Protein AF-A0A380K0A7-F1 (afdb_monomer_lite)

Radius of gyration: 19.99 Å; chains: 1; bounding box: 40×65×50 Å

pLDDT: mean 85.34, std 14.43, range [35.44, 98.12]

Organism: N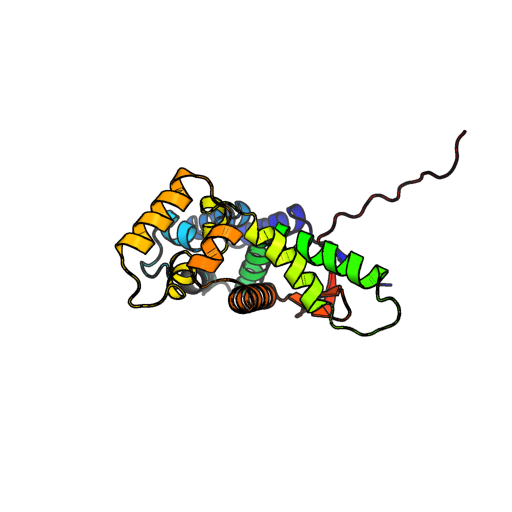CBI:txid1337

Secondary structure (DSSP, 8-state):
---EEE--HHHHHHHHHHHHTT-TT-HHHHHHHHHHHTT--HHHHHHHTT--S-GGGHHHHHHHHHHHHTTT-TTS-TTHHHHHHHHHHHHHTHHHHHHHHHHHHHHHHH-TT----THHHHHHHHHHHHHHSBHHHHHHHS-HHHHHHTS-TTS-HHHHHHHHHHHHHHT-BHHHHTTTTT-STHHHHHHHHHHHHHTTEEEETTEEEETTT--EEE-S------------

Structure (mmCIF, N/CA/C/O backbone):
data_AF-A0A380K0A7-F1
#
_entry.id   AF-A0A380K0A7-F1
#
loop_
_atom_site.group_PDB
_atom_site.id
_atom_site.type_symbol
_atom_site.label_atom_id
_atom_site.label_alt_id
_atom_site.label_comp_id
_atom_site.label_asym_id
_atom_site.label_entity_id
_atom_site.label_seq_id
_atom_site.pdbx_PDB_ins_code
_atom_site.Cartn_x
_atom_site.Cartn_y
_atom_site.Cartn_z
_atom_site.occupancy
_atom_site.B_iso_or_equiv
_atom_site.auth_seq_id
_atom_site.auth_comp_id
_atom_site.auth_asym_id
_atom_site.auth_atom_id
_atom_site.pdbx_PDB_model_num
ATOM 1 N N . MET A 1 1 ? 2.157 -29.308 7.005 1.00 42.16 1 MET A N 1
ATOM 2 C CA . MET A 1 1 ? 1.065 -28.406 6.592 1.00 42.16 1 MET A CA 1
ATOM 3 C C . MET A 1 1 ? 1.696 -27.062 6.297 1.00 42.16 1 MET A C 1
ATOM 5 O O . MET A 1 1 ? 2.338 -26.509 7.182 1.00 42.16 1 MET A O 1
ATOM 9 N N . ASP A 1 2 ? 1.653 -26.620 5.044 1.00 59.56 2 ASP A N 1
ATOM 10 C CA . ASP A 1 2 ? 2.210 -25.327 4.643 1.00 59.56 2 ASP A CA 1
ATOM 11 C C . ASP A 1 2 ? 1.216 -24.254 5.103 1.00 59.56 2 ASP A C 1
ATOM 13 O O . ASP A 1 2 ? 0.149 -24.114 4.514 1.00 59.56 2 ASP A O 1
ATOM 17 N N . ASN A 1 3 ? 1.497 -23.602 6.234 1.00 77.12 3 ASN A N 1
ATOM 18 C CA . ASN A 1 3 ? 0.583 -22.647 6.861 1.00 77.12 3 ASN A CA 1
ATOM 19 C C . ASN A 1 3 ? 0.573 -21.346 6.038 1.00 77.12 3 ASN A C 1
ATOM 21 O O . ASN A 1 3 ? 1.359 -20.427 6.297 1.00 77.12 3 ASN A O 1
ATOM 25 N N . THR A 1 4 ? -0.235 -21.344 4.976 1.00 88.62 4 THR A N 1
ATOM 26 C CA . THR A 1 4 ? -0.395 -20.235 4.033 1.00 88.62 4 THR A CA 1
ATOM 27 C C . THR A 1 4 ? -1.765 -19.614 4.229 1.00 88.62 4 THR A C 1
ATOM 29 O O . THR A 1 4 ? -2.780 -20.288 4.093 1.00 88.62 4 THR A O 1
ATOM 32 N N . THR A 1 5 ? -1.775 -18.325 4.534 1.00 92.56 5 THR A N 1
ATOM 33 C CA . THR A 1 5 ? -2.975 -17.514 4.683 1.00 92.56 5 THR A CA 1
ATOM 34 C C . THR A 1 5 ? -3.333 -16.917 3.332 1.00 92.56 5 THR A C 1
ATOM 36 O O . THR A 1 5 ? -2.529 -16.205 2.721 1.00 92.56 5 THR A O 1
ATOM 39 N N . HIS A 1 6 ? -4.541 -17.221 2.871 1.00 93.56 6 HIS A N 1
ATOM 40 C CA . HIS A 1 6 ? -5.112 -16.630 1.670 1.00 93.56 6 HIS A CA 1
ATOM 41 C C . HIS A 1 6 ? -5.710 -15.266 2.005 1.00 93.56 6 HIS A C 1
ATOM 43 O O . HIS A 1 6 ? -6.523 -15.155 2.921 1.00 93.56 6 HIS A O 1
ATOM 49 N N . VAL A 1 7 ? -5.270 -14.230 1.298 1.00 95.81 7 VAL A N 1
ATOM 50 C CA . VAL A 1 7 ? -5.736 -12.858 1.480 1.00 95.81 7 VAL A CA 1
ATOM 51 C C . VAL A 1 7 ? -6.477 -12.435 0.221 1.00 95.81 7 VAL A C 1
ATOM 53 O O . VAL A 1 7 ? -5.899 -12.340 -0.860 1.00 95.81 7 VAL A O 1
ATOM 56 N N . THR A 1 8 ? -7.764 -12.145 0.371 1.00 96.19 8 THR A N 1
ATOM 57 C CA . THR A 1 8 ? -8.629 -11.614 -0.688 1.00 96.19 8 THR A CA 1
ATOM 58 C C . THR A 1 8 ? -9.010 -10.167 -0.398 1.00 96.19 8 THR A C 1
ATOM 60 O O . THR A 1 8 ? -8.927 -9.705 0.742 1.00 96.19 8 THR A O 1
ATOM 63 N N . VAL A 1 9 ? -9.490 -9.458 -1.422 1.00 95.88 9 VAL A N 1
ATOM 64 C CA . VAL A 1 9 ? -10.126 -8.144 -1.240 1.00 95.88 9 VAL A CA 1
ATOM 65 C C . VAL A 1 9 ? -11.263 -8.247 -0.222 1.00 95.88 9 VAL A C 1
ATOM 67 O O . VAL A 1 9 ? -11.276 -7.488 0.740 1.00 95.88 9 VAL A O 1
ATOM 70 N N . ASN A 1 10 ? -12.149 -9.238 -0.371 1.00 95.94 10 ASN A N 1
ATOM 71 C CA . ASN A 1 10 ? -13.287 -9.429 0.530 1.00 95.94 10 ASN A CA 1
ATOM 72 C C . ASN A 1 10 ? -12.841 -9.652 1.977 1.00 95.94 10 ASN A C 1
ATOM 74 O O . ASN A 1 10 ? -13.348 -8.979 2.858 1.00 95.94 10 ASN A O 1
ATOM 78 N N . SER A 1 11 ? -11.829 -10.492 2.229 1.00 96.31 11 SER A N 1
ATOM 79 C CA . SER A 1 11 ? -11.344 -10.710 3.600 1.00 96.31 11 SER A CA 1
ATOM 80 C C . SER A 1 11 ? -10.772 -9.444 4.247 1.00 96.31 11 SER A C 1
ATOM 82 O O . SER A 1 11 ? -10.909 -9.267 5.451 1.00 96.31 11 SER A O 1
ATOM 84 N N . LEU A 1 12 ? -10.143 -8.557 3.466 1.00 97.25 12 LEU A N 1
ATOM 85 C CA . LEU A 1 12 ? -9.628 -7.281 3.978 1.00 97.25 12 LEU A CA 1
ATOM 86 C C . LEU A 1 12 ? -10.764 -6.276 4.226 1.00 97.25 12 LEU A C 1
ATOM 88 O O . LEU A 1 12 ? -10.728 -5.536 5.206 1.00 97.25 12 LEU A O 1
ATOM 92 N N . VAL A 1 13 ? -11.779 -6.260 3.356 1.00 97.44 13 VAL A N 1
ATOM 93 C CA . VAL A 1 13 ? -12.990 -5.441 3.523 1.00 97.44 13 VAL A CA 1
ATOM 94 C C . VAL A 1 13 ? -13.802 -5.901 4.732 1.00 97.44 13 VAL A C 1
ATOM 96 O O . VAL A 1 13 ? -14.266 -5.060 5.499 1.00 97.44 13 VAL A O 1
ATOM 99 N N . ASP A 1 14 ? -13.941 -7.210 4.936 1.00 96.81 14 ASP A N 1
ATOM 100 C CA . ASP A 1 14 ? -14.619 -7.793 6.093 1.00 96.81 14 ASP A CA 1
ATOM 101 C C . ASP A 1 14 ? -13.887 -7.414 7.389 1.00 96.81 14 ASP A C 1
ATOM 103 O O . ASP A 1 14 ? -14.517 -6.930 8.327 1.00 96.81 14 ASP A O 1
ATOM 107 N N . GLU A 1 15 ? -12.552 -7.514 7.415 1.00 96.19 15 GLU A N 1
ATOM 108 C CA . GLU A 1 15 ? -11.742 -7.109 8.572 1.00 96.19 15 GLU A CA 1
ATOM 109 C C . GLU A 1 15 ? -11.880 -5.602 8.878 1.00 96.19 15 GLU A C 1
ATOM 111 O O . GLU A 1 15 ? -12.079 -5.216 10.031 1.00 96.19 15 GLU A O 1
ATOM 116 N N . LEU A 1 16 ? -11.858 -4.732 7.859 1.00 96.44 16 LEU A N 1
ATOM 117 C CA . LEU A 1 16 ? -12.137 -3.299 8.038 1.00 96.44 16 LEU A CA 1
ATOM 118 C C . LEU A 1 16 ? -13.575 -3.040 8.508 1.00 96.44 16 LEU A C 1
ATOM 120 O O . LEU A 1 16 ? -13.801 -2.168 9.345 1.00 96.44 16 LEU A O 1
ATOM 124 N N . SER A 1 17 ? -14.545 -3.804 8.012 1.00 94.50 17 SER A N 1
ATOM 125 C CA . SER A 1 17 ? -15.953 -3.683 8.403 1.00 94.50 17 SER A CA 1
ATOM 126 C C . SER A 1 17 ? -16.179 -4.100 9.856 1.00 94.50 17 SER A C 1
ATOM 128 O O . SER A 1 17 ? -16.964 -3.470 10.566 1.00 94.50 17 SER A O 1
ATOM 130 N N . ASP A 1 18 ? -15.462 -5.116 10.331 1.00 92.88 18 ASP A N 1
ATOM 131 C CA . ASP A 1 18 ? -15.455 -5.492 11.743 1.00 92.88 18 ASP A CA 1
ATOM 132 C C . ASP A 1 18 ? -14.842 -4.384 12.604 1.00 92.88 18 ASP A C 1
ATOM 134 O O . ASP A 1 18 ? -15.388 -4.056 13.661 1.00 92.88 18 ASP A O 1
ATOM 138 N N . TYR A 1 19 ? -13.787 -3.717 12.122 1.00 92.00 19 TYR A N 1
ATOM 139 C CA . TYR A 1 19 ? -13.271 -2.523 12.786 1.00 92.00 19 TYR A CA 1
ATOM 140 C C . TYR A 1 19 ? -14.287 -1.379 12.813 1.00 92.00 19 TYR A C 1
ATOM 142 O O . TYR A 1 19 ? -14.410 -0.736 13.856 1.00 92.00 19 TYR A O 1
ATOM 150 N N . ALA A 1 20 ? -15.056 -1.137 11.747 1.00 87.50 20 ALA A N 1
ATOM 151 C CA . ALA A 1 20 ? -16.089 -0.092 11.727 1.00 87.50 20 ALA A CA 1
ATOM 152 C C . ALA A 1 20 ? -17.109 -0.247 12.873 1.00 87.50 20 ALA A C 1
ATOM 154 O O . ALA A 1 20 ? -17.600 0.741 13.412 1.00 87.50 20 ALA A O 1
ATOM 155 N N . ARG A 1 21 ? -17.378 -1.488 13.303 1.00 86.75 21 ARG A N 1
ATOM 156 C CA . ARG A 1 21 ? -18.315 -1.804 14.395 1.00 86.75 21 ARG A CA 1
ATOM 157 C C . ARG A 1 21 ? -17.758 -1.544 15.797 1.00 86.75 21 ARG A C 1
ATOM 159 O O . ARG A 1 21 ? -18.526 -1.595 16.754 1.00 86.75 21 ARG A O 1
ATOM 166 N N . LEU A 1 22 ? -16.456 -1.277 15.943 1.00 84.62 22 LEU A N 1
ATOM 167 C CA . LEU A 1 22 ? -15.837 -1.016 17.250 1.00 84.62 22 LEU A CA 1
ATOM 168 C C . LEU A 1 22 ? -16.275 0.311 17.875 1.00 84.62 22 LEU A C 1
ATOM 170 O O . LEU A 1 22 ? -16.245 0.443 19.097 1.00 84.62 22 LEU A O 1
ATOM 174 N N . ASP A 1 23 ? -16.664 1.285 17.055 1.00 76.31 23 ASP A N 1
ATOM 175 C CA . ASP A 1 23 ? -17.217 2.549 17.529 1.00 76.31 23 ASP A CA 1
ATOM 176 C C . ASP A 1 23 ? -18.235 3.108 16.532 1.00 76.31 23 ASP A C 1
ATOM 178 O O . ASP A 1 23 ? -17.928 3.935 15.676 1.00 76.31 23 ASP A O 1
ATOM 182 N N . THR A 1 24 ? -19.486 2.690 16.691 1.00 72.00 24 THR A N 1
ATOM 183 C CA . THR A 1 24 ? -20.608 3.180 15.878 1.00 72.00 24 THR A CA 1
ATOM 184 C C . THR A 1 24 ? -21.147 4.537 16.345 1.00 72.00 24 THR A C 1
ATOM 186 O O . THR A 1 24 ? -22.182 5.002 15.873 1.00 72.00 24 THR A O 1
ATOM 189 N N . SER A 1 25 ? -20.531 5.164 17.356 1.00 79.69 25 SER A N 1
ATOM 190 C CA . SER A 1 25 ? -20.975 6.466 17.872 1.00 79.69 25 SER A CA 1
ATOM 191 C C . SER A 1 25 ? -20.295 7.636 17.154 1.00 79.69 25 SER A C 1
ATOM 193 O O . SER A 1 25 ? -20.841 8.743 17.087 1.00 79.69 25 SER A O 1
ATOM 195 N N . SER A 1 26 ? -19.122 7.390 16.566 1.00 86.81 26 SER A N 1
ATOM 196 C CA . SER A 1 26 ? -18.320 8.385 15.864 1.00 86.81 26 SER A CA 1
ATOM 197 C C . SER A 1 26 ? -18.549 8.327 14.352 1.00 86.81 26 SER A C 1
ATOM 199 O O . SER A 1 26 ? -17.926 7.546 13.637 1.00 86.81 26 SER A O 1
ATOM 201 N N . LYS A 1 27 ? -19.366 9.251 13.825 1.00 89.62 27 LYS A N 1
ATOM 202 C CA . LYS A 1 27 ? -19.562 9.414 12.366 1.00 89.62 27 LYS A CA 1
ATOM 203 C C . LYS A 1 27 ? -18.255 9.631 11.599 1.00 89.62 27 LYS A C 1
ATOM 205 O O . LYS A 1 27 ? -18.137 9.244 10.443 1.00 89.62 27 LYS A O 1
ATOM 210 N N . LEU A 1 28 ? -17.280 10.280 12.237 1.00 90.88 28 LEU A N 1
ATOM 211 C CA . LEU A 1 28 ? -15.957 10.491 11.655 1.00 90.88 28 LEU A CA 1
ATOM 212 C C . LEU A 1 28 ? -15.185 9.173 11.537 1.00 90.88 28 LEU A C 1
ATOM 214 O O . LEU A 1 28 ? -14.524 8.948 10.530 1.00 90.88 28 LEU A O 1
ATOM 218 N N . TYR A 1 29 ? -15.258 8.314 12.556 1.00 92.06 29 TYR A N 1
ATOM 219 C CA . TYR A 1 29 ? -14.624 7.001 12.517 1.00 92.06 29 TYR A CA 1
ATOM 220 C C . TYR A 1 29 ? -15.223 6.138 11.408 1.00 92.06 29 TYR A C 1
ATOM 222 O O . TYR A 1 29 ? -14.488 5.659 10.548 1.00 92.06 29 TYR A O 1
ATOM 230 N N . GLU A 1 30 ? -16.552 6.024 11.380 1.00 92.31 30 GLU A N 1
ATOM 231 C CA . GLU A 1 30 ? -17.274 5.295 10.334 1.00 92.31 30 GLU A CA 1
ATOM 232 C C . GLU A 1 30 ? -16.914 5.818 8.938 1.00 92.31 30 GLU A C 1
ATOM 234 O O . GLU A 1 30 ? -16.625 5.031 8.040 1.00 92.31 30 GLU A O 1
ATOM 239 N N . GLY A 1 31 ? -16.846 7.143 8.769 1.00 94.12 31 GLY A N 1
ATOM 240 C CA . GLY A 1 31 ? -16.444 7.773 7.513 1.00 94.12 31 GLY A CA 1
ATOM 241 C C . GLY A 1 31 ? -15.014 7.432 7.082 1.00 94.12 31 GLY A C 1
ATOM 242 O O . GLY A 1 31 ? -14.794 7.108 5.918 1.00 94.12 31 GLY A O 1
ATOM 243 N N . ILE A 1 32 ? -14.046 7.453 8.006 1.00 95.50 32 ILE A N 1
ATOM 244 C CA . ILE A 1 32 ? -12.651 7.080 7.712 1.00 95.50 32 ILE A CA 1
ATOM 245 C C . ILE A 1 32 ? -12.555 5.603 7.312 1.00 95.50 32 ILE A C 1
ATOM 247 O O . ILE A 1 32 ? -11.868 5.280 6.346 1.00 95.50 32 ILE A O 1
ATOM 251 N N . ILE A 1 33 ? -13.230 4.703 8.034 1.00 96.44 33 ILE A N 1
ATOM 252 C CA . ILE A 1 33 ? -13.199 3.270 7.713 1.00 96.44 33 ILE A CA 1
ATOM 253 C C . ILE A 1 33 ? -13.916 2.984 6.386 1.00 96.44 33 ILE A C 1
ATOM 255 O O . ILE A 1 33 ? -13.428 2.172 5.602 1.00 96.44 33 ILE A O 1
ATOM 259 N N . SER A 1 34 ? -15.014 3.685 6.088 1.00 96.19 34 SER A N 1
ATOM 260 C CA . SER A 1 34 ? -15.678 3.603 4.781 1.00 96.19 34 SER A CA 1
ATOM 261 C C . SER A 1 34 ? -14.734 4.012 3.651 1.00 96.19 34 SER A C 1
ATOM 263 O O . SER A 1 34 ? -14.590 3.277 2.681 1.00 96.19 34 SER A O 1
ATOM 265 N N . ASP A 1 35 ? -14.023 5.132 3.799 1.00 96.31 35 ASP A N 1
ATOM 266 C CA . ASP A 1 35 ? -13.040 5.560 2.801 1.00 96.31 35 ASP A CA 1
ATOM 267 C C . ASP A 1 35 ? -11.869 4.564 2.663 1.00 96.31 35 ASP A C 1
ATOM 269 O O . ASP A 1 35 ? -11.328 4.388 1.569 1.00 96.31 35 ASP A O 1
ATOM 273 N N . PHE A 1 36 ? -11.470 3.890 3.750 1.00 96.69 36 PHE A N 1
ATOM 274 C CA . PHE A 1 36 ? -10.486 2.805 3.686 1.00 96.69 36 PHE A CA 1
ATOM 275 C C . PHE A 1 36 ? -10.988 1.624 2.855 1.00 96.69 36 PHE A C 1
ATOM 277 O O . PHE A 1 36 ? -10.228 1.112 2.033 1.00 96.69 36 PHE A O 1
ATOM 284 N N . ILE A 1 37 ? -12.244 1.214 3.047 1.00 96.62 37 ILE A N 1
ATOM 285 C CA . ILE A 1 37 ? -12.891 0.138 2.280 1.00 96.62 37 ILE A CA 1
ATOM 286 C C . ILE A 1 37 ? -12.990 0.512 0.797 1.00 96.62 37 ILE A C 1
ATOM 288 O O . ILE A 1 37 ? -12.694 -0.315 -0.065 1.00 96.62 37 ILE A O 1
ATOM 292 N N . ASP A 1 38 ? -13.314 1.770 0.502 1.00 94.19 38 ASP A N 1
ATOM 293 C CA . ASP A 1 38 ? -13.396 2.297 -0.864 1.00 94.19 38 ASP A CA 1
ATOM 294 C C . ASP A 1 38 ? -12.016 2.475 -1.533 1.00 94.19 38 ASP A C 1
ATOM 296 O O . ASP A 1 38 ? -11.930 2.848 -2.705 1.00 94.19 38 ASP A O 1
ATOM 300 N N . GLY A 1 39 ? -10.918 2.209 -0.813 1.00 90.56 39 GLY A N 1
ATOM 301 C CA . GLY A 1 39 ? -9.555 2.303 -1.338 1.00 90.56 39 GLY A CA 1
ATOM 302 C C . GLY A 1 39 ? -9.098 3.740 -1.596 1.00 90.56 39 GLY A C 1
ATOM 303 O O . GLY A 1 39 ? -8.251 3.982 -2.457 1.00 90.56 39 GLY A O 1
ATOM 304 N N . VAL A 1 40 ? -9.655 4.708 -0.869 1.00 91.38 40 VAL A N 1
ATOM 305 C CA . VAL A 1 40 ? -9.319 6.127 -1.011 1.00 91.38 40 VAL A CA 1
ATOM 306 C C . VAL A 1 40 ? -7.926 6.381 -0.436 1.00 91.38 40 VAL A C 1
ATOM 308 O O . VAL A 1 40 ? -7.577 5.880 0.634 1.00 91.38 40 VAL A O 1
ATOM 311 N N . GLY A 1 41 ? -7.107 7.170 -1.132 1.00 89.50 41 GLY A N 1
ATOM 312 C CA . GLY A 1 41 ? -5.776 7.545 -0.652 1.00 89.50 41 GLY A CA 1
ATOM 313 C C . GLY A 1 41 ? -5.840 8.439 0.589 1.00 89.50 41 GLY A C 1
ATOM 314 O O . GLY A 1 41 ? -6.670 9.341 0.671 1.00 89.50 41 GLY A O 1
ATOM 315 N N . LEU A 1 42 ? -4.925 8.242 1.546 1.00 91.19 42 LEU A N 1
ATOM 316 C CA . LEU A 1 42 ? -4.891 9.008 2.805 1.00 91.19 42 LEU A CA 1
ATOM 317 C C . LEU A 1 42 ? -4.993 10.543 2.639 1.00 91.19 42 LEU A C 1
ATOM 319 O O . LEU A 1 42 ? -5.683 11.157 3.455 1.00 91.19 42 LEU A O 1
ATOM 323 N N . PRO A 1 43 ? -4.344 11.188 1.641 1.00 86.94 43 PRO A N 1
ATOM 324 C CA . PRO A 1 43 ? -4.514 12.622 1.396 1.00 86.94 43 PRO A CA 1
ATOM 325 C C . PRO A 1 43 ? -5.973 13.043 1.190 1.00 86.94 43 PRO A C 1
ATOM 327 O O . PRO A 1 43 ? -6.432 13.984 1.837 1.00 86.94 43 PRO A O 1
ATOM 330 N N . ASP A 1 44 ? -6.707 12.301 0.362 1.00 88.06 44 ASP A N 1
ATOM 331 C CA . ASP A 1 44 ? -8.095 12.606 0.014 1.00 88.06 44 ASP A CA 1
ATOM 332 C C . ASP A 1 44 ? -9.029 12.332 1.196 1.00 88.06 44 ASP A C 1
ATOM 334 O O . ASP A 1 44 ? -9.989 13.064 1.410 1.00 88.06 44 ASP A O 1
ATOM 338 N N . ILE A 1 45 ? -8.723 11.322 2.018 1.00 91.94 45 ILE A N 1
ATOM 339 C CA . ILE A 1 45 ? -9.445 11.061 3.275 1.00 91.94 45 ILE A CA 1
ATOM 340 C C . ILE A 1 45 ? -9.299 12.252 4.223 1.00 91.94 45 ILE A C 1
ATOM 342 O O . ILE A 1 45 ? -10.278 12.713 4.813 1.00 91.94 45 ILE A O 1
ATOM 346 N N . CYS A 1 46 ? -8.082 12.787 4.369 1.00 90.38 46 CYS A N 1
ATOM 347 C CA . CYS A 1 46 ? -7.877 13.985 5.176 1.00 90.38 46 CYS A CA 1
ATOM 348 C C . CYS A 1 46 ? -8.685 15.176 4.648 1.00 90.38 46 CYS A C 1
ATOM 350 O O . CYS A 1 46 ? -9.248 15.913 5.456 1.00 90.38 46 CYS A O 1
ATOM 352 N N . GLU A 1 47 ? -8.773 15.348 3.330 1.00 88.31 47 GLU A N 1
ATOM 353 C CA . GLU A 1 47 ? -9.572 16.408 2.714 1.00 88.31 47 GLU A CA 1
ATOM 354 C C . GLU A 1 47 ? -11.080 16.213 2.945 1.00 88.31 47 GLU A C 1
ATOM 356 O O . GLU A 1 47 ? -11.730 17.110 3.488 1.00 88.31 47 GLU A O 1
ATOM 361 N N . ARG A 1 48 ? -11.626 15.029 2.632 1.00 91.44 48 ARG A N 1
ATOM 362 C CA . ARG A 1 48 ? -13.055 14.684 2.790 1.00 91.44 48 ARG A CA 1
ATOM 363 C C . ARG A 1 48 ? -13.560 14.906 4.212 1.00 91.44 48 ARG A C 1
ATOM 365 O O . ARG A 1 48 ? -14.650 15.438 4.408 1.00 91.44 48 ARG A O 1
ATOM 372 N N . HIS A 1 49 ? -12.748 14.544 5.203 1.00 91.25 49 HIS A N 1
ATOM 373 C CA . HIS A 1 49 ? -13.106 14.652 6.620 1.00 91.25 49 HIS A CA 1
ATOM 374 C C . HIS A 1 49 ? -12.629 15.945 7.282 1.00 91.25 49 HIS A C 1
ATOM 376 O O . HIS A 1 49 ? -12.700 16.075 8.505 1.00 91.25 49 HIS A O 1
ATOM 382 N N . THR A 1 50 ? -12.141 16.916 6.499 1.00 88.94 50 THR A N 1
ATOM 383 C CA . THR A 1 50 ? -11.643 18.209 7.004 1.00 88.94 50 THR A CA 1
ATOM 384 C C . THR A 1 50 ? -10.604 18.035 8.130 1.00 88.94 50 THR A C 1
ATOM 386 O O . THR A 1 50 ? -10.565 18.783 9.111 1.00 88.94 50 THR A O 1
ATOM 389 N N . LEU A 1 51 ? -9.761 17.004 8.017 1.00 85.94 51 LEU A N 1
ATOM 390 C CA . LEU A 1 51 ? -8.671 16.734 8.952 1.00 85.94 51 LEU A CA 1
ATOM 391 C C . LEU A 1 51 ? -7.495 17.689 8.680 1.00 85.94 51 LEU A C 1
ATOM 393 O O . LEU A 1 51 ? -7.417 18.334 7.638 1.00 85.94 51 LEU A O 1
ATOM 397 N N . ASN A 1 52 ? -6.596 17.829 9.661 1.00 72.81 52 ASN A N 1
ATOM 398 C CA . ASN A 1 52 ? -5.553 18.863 9.695 1.00 72.81 52 ASN A CA 1
ATOM 399 C C . ASN A 1 52 ? -4.810 19.069 8.351 1.00 72.81 52 ASN A C 1
ATOM 401 O O . ASN A 1 52 ? -4.429 18.120 7.672 1.00 72.81 52 ASN A O 1
ATOM 405 N N . LYS A 1 53 ? -4.511 20.343 8.056 1.00 53.72 53 LYS A N 1
ATOM 406 C CA . LYS A 1 53 ? -3.922 20.919 6.834 1.00 53.72 53 LYS A CA 1
ATOM 407 C C . LYS A 1 53 ? -2.585 20.327 6.390 1.00 53.72 53 LYS A C 1
ATOM 409 O O . LYS A 1 53 ? -2.166 20.571 5.260 1.00 53.72 53 LYS A O 1
ATOM 414 N N . ASN A 1 54 ? -1.878 19.592 7.249 1.00 66.62 54 ASN A N 1
ATOM 415 C CA . ASN A 1 54 ? -0.643 18.933 6.842 1.00 66.62 54 ASN A CA 1
ATOM 416 C C . ASN A 1 54 ? -0.947 17.583 6.174 1.00 66.62 54 ASN A C 1
ATOM 418 O O . ASN A 1 54 ? -0.653 16.519 6.718 1.00 66.62 54 ASN A O 1
ATOM 422 N N . ILE A 1 55 ? -1.527 17.657 4.972 1.00 63.94 55 ILE A N 1
ATOM 423 C CA . ILE A 1 55 ? -1.812 16.518 4.083 1.00 63.94 55 ILE A CA 1
ATOM 424 C C . ILE A 1 55 ? -0.537 15.698 3.814 1.00 63.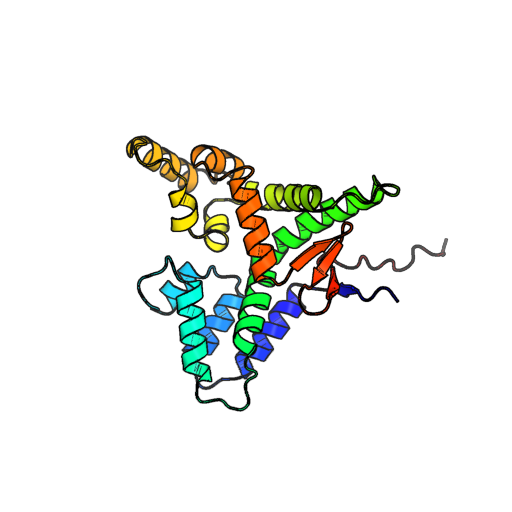94 55 ILE A C 1
ATOM 426 O O . ILE A 1 55 ? -0.585 14.481 3.658 1.00 63.94 55 ILE A O 1
ATOM 430 N N . GLN A 1 56 ? 0.636 16.339 3.867 1.00 67.25 56 GLN A N 1
ATOM 431 C CA . GLN A 1 56 ? 1.938 15.682 3.706 1.00 67.25 56 GLN A CA 1
ATOM 432 C C . GLN A 1 56 ? 2.237 14.671 4.829 1.00 67.25 56 GLN A C 1
ATOM 434 O O . GLN A 1 56 ? 3.125 13.834 4.682 1.00 67.25 56 GLN A O 1
ATOM 439 N N . LEU A 1 57 ? 1.483 14.723 5.932 1.00 81.44 57 LEU A N 1
ATOM 440 C CA . LEU A 1 57 ? 1.528 13.801 7.063 1.00 81.44 57 LEU A CA 1
ATOM 441 C C . LEU A 1 57 ? 0.196 13.049 7.254 1.00 81.44 57 LEU A C 1
ATOM 443 O O . LEU A 1 57 ? -0.108 12.649 8.378 1.00 81.44 57 LEU A O 1
ATOM 447 N N . ALA A 1 58 ? -0.594 12.843 6.191 1.00 88.00 58 ALA A N 1
ATOM 448 C CA . ALA A 1 58 ? -1.940 12.258 6.254 1.00 88.00 58 ALA A CA 1
ATOM 449 C C . ALA A 1 58 ? -2.029 10.980 7.109 1.00 88.00 58 ALA A C 1
ATOM 451 O O . ALA A 1 58 ? -2.894 10.877 7.977 1.00 88.00 58 ALA A O 1
ATOM 452 N N . GLU A 1 59 ? -1.076 10.049 6.963 1.00 91.19 59 GLU A N 1
ATOM 453 C CA . GLU A 1 59 ? -1.024 8.836 7.794 1.00 91.19 59 GLU A CA 1
ATOM 454 C C . GLU A 1 59 ? -0.944 9.156 9.293 1.00 91.19 59 GLU A C 1
ATOM 456 O O . GLU A 1 59 ? -1.666 8.579 10.105 1.00 91.19 59 GLU A O 1
ATOM 461 N N . ARG A 1 60 ? -0.083 10.104 9.680 1.00 89.81 60 ARG A N 1
ATOM 462 C CA . ARG A 1 60 ? 0.067 10.529 11.076 1.00 89.81 60 ARG A CA 1
ATOM 463 C C . ARG A 1 60 ? -1.195 11.224 11.574 1.00 89.81 60 ARG A C 1
ATOM 465 O O . ARG A 1 60 ? -1.578 10.998 12.720 1.00 89.81 60 ARG A O 1
ATOM 472 N N . THR A 1 61 ? -1.819 12.051 10.739 1.00 91.19 61 THR A N 1
ATOM 473 C CA . THR A 1 61 ? -3.074 12.741 11.060 1.00 91.19 61 THR A CA 1
ATOM 474 C C . THR A 1 61 ? -4.188 11.736 11.334 1.00 91.19 61 THR A C 1
ATOM 476 O O . THR A 1 61 ? -4.812 11.802 12.392 1.00 91.19 61 THR A O 1
ATOM 479 N N . ILE A 1 62 ? -4.385 10.761 10.443 1.00 92.50 62 ILE A N 1
ATOM 480 C CA . ILE A 1 62 ? -5.419 9.732 10.597 1.00 92.50 62 ILE A CA 1
ATOM 481 C C . ILE A 1 62 ? -5.125 8.847 11.811 1.00 92.50 62 ILE A C 1
ATOM 483 O O . ILE A 1 62 ? -5.989 8.696 12.670 1.00 92.50 62 ILE A O 1
ATOM 487 N N . ARG A 1 63 ? -3.887 8.361 11.984 1.00 92.94 63 ARG A N 1
ATOM 488 C CA . ARG A 1 63 ? -3.493 7.607 13.190 1.00 92.94 63 ARG A CA 1
ATOM 489 C C . ARG A 1 63 ? -3.728 8.398 14.474 1.00 92.94 63 ARG A C 1
ATOM 491 O O . ARG A 1 63 ? -4.185 7.830 15.459 1.00 92.94 63 ARG A O 1
ATOM 498 N N . GLY A 1 64 ? -3.395 9.688 14.486 1.00 90.19 64 GLY A N 1
ATOM 499 C CA . GLY A 1 64 ? -3.650 10.574 15.620 1.00 90.19 64 GLY A CA 1
ATOM 500 C C . GLY A 1 64 ? -5.139 10.665 15.930 1.00 90.19 64 GLY A C 1
ATOM 501 O O . GLY A 1 64 ? -5.527 10.535 17.088 1.00 90.19 64 GLY A O 1
ATOM 502 N N . LYS A 1 65 ? -5.976 10.782 14.894 1.00 90.06 65 LYS A N 1
ATOM 503 C CA . LYS A 1 65 ? -7.421 10.867 15.076 1.00 90.06 65 LYS A CA 1
ATOM 504 C C . LYS A 1 65 ? -8.034 9.568 15.588 1.00 90.06 65 LYS A C 1
ATOM 506 O O . LYS A 1 65 ? -8.831 9.607 16.519 1.00 90.06 65 LYS A O 1
ATOM 511 N N . LEU A 1 66 ? -7.601 8.426 15.056 1.00 90.94 66 LEU A N 1
ATOM 512 C CA . LEU A 1 66 ? -7.993 7.108 15.562 1.00 90.94 66 LEU A CA 1
ATOM 513 C C . LEU A 1 66 ? -7.573 6.922 17.031 1.00 90.94 66 LEU A C 1
ATOM 515 O O . LEU A 1 66 ? -8.346 6.404 17.830 1.00 90.94 66 LEU A O 1
ATOM 519 N N . LYS A 1 67 ? -6.385 7.406 17.424 1.00 90.12 67 LYS A N 1
ATOM 520 C CA . LYS A 1 67 ? -5.935 7.379 18.829 1.00 90.12 67 LYS A CA 1
ATOM 521 C C . LYS A 1 67 ? -6.812 8.223 19.744 1.00 90.12 67 LYS A C 1
ATOM 523 O O . LYS A 1 67 ? -7.046 7.817 20.873 1.00 90.12 67 LYS A O 1
ATOM 528 N N . GLU A 1 68 ? -7.261 9.390 19.287 1.00 88.44 68 GLU A N 1
ATOM 529 C CA . GLU A 1 68 ? -8.189 10.229 20.054 1.00 88.44 68 GLU A CA 1
ATOM 530 C C . GLU A 1 68 ? -9.536 9.533 20.259 1.00 88.44 68 GLU A C 1
ATOM 532 O O . GLU A 1 68 ? -10.059 9.565 21.367 1.00 88.44 68 GLU A O 1
ATOM 537 N N . ILE A 1 69 ? -10.062 8.884 19.215 1.00 87.81 69 ILE A N 1
ATOM 538 C CA . ILE A 1 69 ? -11.334 8.149 19.256 1.00 87.81 69 ILE A CA 1
ATOM 539 C C . ILE A 1 69 ? -11.265 6.997 20.268 1.00 87.81 69 ILE A C 1
ATOM 541 O O . ILE A 1 69 ? -12.134 6.866 21.123 1.00 87.81 69 ILE A O 1
ATOM 545 N N . PHE A 1 70 ? -10.192 6.204 20.233 1.00 87.00 70 PHE A N 1
ATOM 546 C CA . PHE A 1 70 ? -10.032 5.052 21.125 1.00 87.00 70 PHE A CA 1
ATOM 547 C C . PHE A 1 70 ? -9.398 5.375 22.483 1.00 87.00 70 PHE A C 1
ATOM 549 O O . PHE A 1 70 ? -9.169 4.460 23.269 1.00 87.00 70 PHE A O 1
ATOM 556 N N . LYS A 1 71 ? -9.109 6.648 22.783 1.00 83.00 71 LYS A N 1
ATOM 557 C CA . LYS A 1 71 ? -8.309 7.049 23.952 1.00 83.00 71 LYS A CA 1
ATOM 558 C C . LYS A 1 71 ? -8.839 6.489 25.275 1.00 83.00 71 LYS A C 1
ATOM 560 O O . LYS A 1 71 ? -8.045 6.067 26.111 1.00 83.00 71 LYS A O 1
ATOM 565 N N . ASP A 1 72 ? -10.159 6.481 25.434 1.00 79.56 72 ASP A N 1
ATOM 566 C CA . ASP A 1 72 ? -10.835 6.060 26.664 1.00 79.56 72 ASP A CA 1
ATOM 567 C C . ASP A 1 72 ? -11.494 4.672 26.525 1.00 79.56 72 ASP A C 1
ATOM 569 O O . ASP A 1 72 ? -12.190 4.212 27.431 1.00 79.56 72 ASP A O 1
ATOM 573 N N . ASN A 1 73 ? -11.272 3.979 25.400 1.00 78.56 73 ASN A N 1
ATOM 574 C CA . ASN A 1 73 ? -11.858 2.669 25.141 1.00 78.56 73 ASN A CA 1
ATOM 575 C C . ASN A 1 73 ? -10.921 1.547 25.616 1.00 78.56 73 ASN A C 1
ATOM 577 O O . ASN A 1 73 ? -10.049 1.079 24.890 1.00 78.56 73 ASN A O 1
ATOM 581 N N . THR A 1 74 ? -11.121 1.095 26.853 1.00 71.00 74 THR A N 1
ATOM 582 C CA . THR A 1 74 ? -10.308 0.043 27.491 1.00 71.00 74 THR A CA 1
ATOM 583 C C . THR A 1 74 ? -10.527 -1.359 26.919 1.00 71.00 74 THR A C 1
ATOM 585 O O . THR A 1 74 ? -9.770 -2.270 27.249 1.00 71.00 74 THR A O 1
ATOM 588 N N . LEU A 1 75 ? -11.547 -1.547 26.074 1.00 71.38 75 LEU A N 1
ATOM 589 C CA . LEU A 1 75 ? -11.842 -2.816 25.401 1.00 71.38 75 LEU A CA 1
ATOM 590 C C . LEU A 1 75 ? -11.092 -2.964 24.072 1.00 71.38 75 LEU A C 1
ATOM 592 O O . LEU A 1 75 ? -11.149 -4.019 23.443 1.00 71.38 75 LEU A O 1
ATOM 596 N N . VAL A 1 76 ? -10.407 -1.909 23.635 1.00 77.25 76 VAL A N 1
ATOM 597 C CA . VAL A 1 76 ? -9.709 -1.863 22.359 1.00 77.25 76 VAL A CA 1
ATOM 598 C C . VAL A 1 76 ? -8.236 -2.206 22.557 1.00 77.25 76 VAL A C 1
ATOM 600 O O . VAL A 1 76 ? -7.536 -1.595 23.364 1.00 77.25 76 VAL A O 1
ATOM 603 N N . ASP A 1 77 ? -7.767 -3.199 21.800 1.00 77.50 77 ASP A N 1
ATOM 604 C CA . ASP A 1 77 ? -6.366 -3.623 21.784 1.00 77.50 77 ASP A CA 1
ATOM 605 C C . ASP A 1 77 ? -5.442 -2.438 21.437 1.00 77.50 77 ASP A C 1
ATOM 607 O O . ASP A 1 77 ? -5.724 -1.647 20.531 1.00 77.50 77 ASP A O 1
ATOM 611 N N . ALA A 1 78 ? -4.301 -2.344 22.125 1.00 77.81 78 ALA A N 1
ATOM 612 C CA . ALA A 1 78 ? -3.253 -1.363 21.851 1.00 77.81 78 ALA A CA 1
ATOM 613 C C . ALA A 1 78 ? -2.769 -1.396 20.386 1.00 77.81 78 ALA A C 1
ATOM 615 O O . ALA A 1 78 ? -2.343 -0.369 19.848 1.00 77.81 78 ALA A O 1
ATOM 616 N N . ASP A 1 79 ? -2.866 -2.554 19.731 1.00 88.38 79 ASP A N 1
ATOM 617 C CA . ASP A 1 79 ? -2.496 -2.757 18.335 1.00 88.38 79 ASP A CA 1
ATOM 618 C C . ASP A 1 79 ? -3.617 -2.441 17.332 1.00 88.38 79 ASP A C 1
ATOM 620 O O . ASP A 1 79 ? -3.342 -2.461 16.130 1.00 88.38 79 ASP A O 1
ATOM 624 N N . VAL A 1 80 ? -4.849 -2.111 17.756 1.00 91.81 80 VAL A N 1
ATOM 625 C CA . VAL A 1 80 ? -5.993 -1.991 16.824 1.00 91.81 80 VAL A CA 1
ATOM 626 C C . VAL A 1 80 ? -5.709 -1.021 15.682 1.00 91.81 80 VAL A C 1
ATOM 628 O O . VAL A 1 80 ? -5.978 -1.313 14.524 1.00 91.81 80 VAL A O 1
ATOM 631 N N . ILE A 1 81 ? -5.090 0.122 15.991 1.00 92.81 81 ILE A N 1
ATOM 632 C CA . ILE A 1 81 ? -4.829 1.178 15.009 1.00 92.81 81 ILE A CA 1
ATOM 633 C C . ILE A 1 81 ? -3.769 0.700 14.024 1.00 92.81 81 ILE A C 1
ATOM 635 O O . ILE A 1 81 ? -3.829 1.019 12.842 1.00 92.81 81 ILE A O 1
ATOM 639 N N . ASN A 1 82 ? -2.792 -0.074 14.497 1.00 94.00 82 ASN A N 1
ATOM 640 C CA . ASN A 1 82 ? -1.805 -0.675 13.615 1.00 94.00 82 ASN A CA 1
ATOM 641 C C . ASN A 1 82 ? -2.453 -1.715 12.706 1.00 94.00 82 ASN A C 1
ATOM 643 O O . ASN A 1 82 ? -2.164 -1.696 11.515 1.00 94.00 82 ASN A O 1
ATOM 647 N N . ASN A 1 83 ? -3.342 -2.556 13.232 1.00 95.00 83 ASN A N 1
ATOM 648 C CA . ASN A 1 83 ? -4.029 -3.566 12.434 1.00 95.00 83 ASN A CA 1
ATOM 649 C C . ASN A 1 83 ? -4.942 -2.915 11.381 1.00 95.00 83 ASN A C 1
ATOM 651 O O . ASN A 1 83 ? -4.783 -3.219 10.206 1.00 95.00 83 ASN A O 1
ATOM 655 N N . ILE A 1 84 ? -5.760 -1.919 11.753 1.00 96.25 84 ILE A N 1
ATOM 656 C CA . ILE A 1 84 ? -6.573 -1.121 10.815 1.00 96.25 84 ILE A CA 1
ATOM 657 C C . ILE A 1 84 ? -5.706 -0.570 9.675 1.00 96.25 84 ILE A C 1
ATOM 659 O O . ILE A 1 84 ? -6.025 -0.747 8.501 1.00 96.25 84 ILE A O 1
ATOM 663 N N . MET A 1 85 ? -4.589 0.087 10.009 1.00 96.75 85 MET A N 1
ATOM 664 C CA . MET A 1 85 ? -3.716 0.695 9.001 1.00 96.75 85 MET A CA 1
ATOM 665 C C . MET A 1 85 ? -3.032 -0.357 8.118 1.00 96.75 85 MET A C 1
ATOM 667 O O . MET A 1 85 ? -2.894 -0.141 6.918 1.00 96.75 85 MET A O 1
ATOM 671 N N . VAL A 1 86 ? -2.612 -1.491 8.686 1.00 97.00 86 VAL A N 1
ATOM 672 C CA . VAL A 1 86 ? -2.022 -2.614 7.939 1.00 97.00 86 VAL A CA 1
ATOM 673 C C . VAL A 1 86 ? -3.037 -3.195 6.958 1.00 97.00 86 VAL A C 1
ATOM 675 O O . VAL A 1 86 ? -2.704 -3.363 5.785 1.00 97.00 86 VAL A O 1
ATOM 678 N N . THR A 1 87 ? -4.264 -3.465 7.406 1.00 97.75 87 THR A N 1
ATOM 679 C CA . THR A 1 87 ? -5.351 -3.993 6.571 1.00 97.75 87 THR A CA 1
ATOM 680 C C . THR A 1 87 ? -5.708 -3.008 5.462 1.00 97.75 87 THR A C 1
ATOM 682 O O . THR A 1 87 ? -5.771 -3.404 4.298 1.00 97.75 87 THR A O 1
ATOM 685 N N . TYR A 1 88 ? -5.811 -1.714 5.780 1.00 97.88 88 TYR A N 1
ATOM 686 C CA . TYR A 1 88 ? -6.002 -0.660 4.784 1.00 97.88 88 TYR A CA 1
ATOM 687 C C . TYR A 1 88 ? -4.889 -0.645 3.730 1.00 97.88 88 TYR A C 1
ATOM 689 O O . TYR A 1 88 ? -5.181 -0.675 2.539 1.00 97.88 88 TYR A O 1
ATOM 697 N N . PHE A 1 89 ? -3.610 -0.649 4.123 1.00 97.50 89 PHE A N 1
ATOM 698 C CA . PHE A 1 89 ? -2.522 -0.638 3.142 1.00 97.50 89 PHE A CA 1
ATOM 699 C C . PHE A 1 89 ? -2.494 -1.914 2.293 1.00 97.50 89 PHE A C 1
ATOM 701 O O . PHE A 1 89 ? -2.246 -1.833 1.092 1.00 97.50 89 PHE A O 1
ATOM 708 N N . ARG A 1 90 ? -2.798 -3.080 2.877 1.00 97.50 90 ARG A N 1
ATOM 709 C CA . ARG A 1 90 ? -2.933 -4.339 2.123 1.00 97.50 90 ARG A CA 1
ATOM 710 C C . ARG A 1 90 ? -4.050 -4.263 1.088 1.00 97.50 90 ARG A C 1
ATOM 712 O O . ARG A 1 90 ? -3.868 -4.775 -0.012 1.00 97.50 90 ARG A O 1
ATOM 719 N N . LEU A 1 91 ? -5.166 -3.616 1.422 1.00 97.19 91 LEU A N 1
ATOM 720 C CA . LEU A 1 91 ? -6.281 -3.402 0.503 1.00 97.19 91 LEU A CA 1
ATOM 721 C C . LEU A 1 91 ? -5.899 -2.407 -0.601 1.00 97.19 91 LEU A C 1
ATOM 723 O O . LEU A 1 91 ? -6.027 -2.718 -1.784 1.00 97.19 91 LEU A O 1
ATOM 727 N N . LEU A 1 92 ? -5.339 -1.257 -0.222 1.00 95.75 92 LEU A N 1
ATOM 728 C CA . LEU A 1 92 ? -4.915 -0.195 -1.135 1.00 95.75 92 LEU A CA 1
ATOM 729 C C . LEU A 1 92 ? -3.885 -0.693 -2.165 1.00 95.75 92 LEU A C 1
ATOM 731 O O . LEU A 1 92 ? -3.969 -0.374 -3.350 1.00 95.75 92 LEU A O 1
ATOM 735 N N . PHE A 1 93 ? -2.927 -1.517 -1.730 1.00 96.94 93 PHE A N 1
ATOM 736 C CA . PHE A 1 93 ? -1.867 -2.072 -2.575 1.00 96.94 93 PHE A CA 1
ATOM 737 C C . PHE A 1 93 ? -2.142 -3.504 -3.056 1.00 96.94 93 PHE A C 1
ATOM 739 O O . PHE A 1 93 ? -1.231 -4.151 -3.578 1.00 96.94 93 PHE A O 1
ATOM 746 N N . PHE A 1 94 ? -3.376 -4.006 -2.942 1.00 97.06 94 PHE A N 1
ATOM 747 C CA . PHE A 1 94 ? -3.702 -5.406 -3.236 1.00 97.06 94 PHE A CA 1
ATOM 748 C C . PHE A 1 94 ? -3.217 -5.850 -4.623 1.00 97.06 94 PHE A C 1
ATOM 750 O O . PHE A 1 94 ? -2.529 -6.858 -4.766 1.00 97.06 94 PHE A O 1
ATOM 757 N N . GLN A 1 95 ? -3.495 -5.054 -5.658 1.00 96.50 95 GLN A N 1
ATOM 758 C CA . GLN A 1 95 ? -3.090 -5.382 -7.030 1.00 96.50 95 GLN A CA 1
ATOM 759 C C . GLN A 1 95 ? -1.566 -5.354 -7.231 1.00 96.50 95 GLN A C 1
ATOM 761 O O . GLN A 1 95 ? -1.027 -6.170 -7.978 1.00 96.50 95 GLN A O 1
ATOM 766 N N . MET A 1 96 ? -0.848 -4.477 -6.520 1.00 97.62 96 MET A N 1
ATOM 767 C CA . MET A 1 96 ? 0.618 -4.473 -6.523 1.00 97.62 96 MET A CA 1
ATOM 768 C C . MET A 1 96 ? 1.169 -5.770 -5.913 1.00 97.62 96 MET A C 1
ATOM 770 O O . MET A 1 96 ? 2.105 -6.356 -6.458 1.00 97.62 96 MET A O 1
ATOM 774 N N . LEU A 1 97 ? 0.573 -6.238 -4.810 1.00 98.12 97 LEU A N 1
ATOM 775 C CA . LEU A 1 97 ? 0.951 -7.490 -4.146 1.00 98.12 97 LEU A CA 1
ATOM 776 C C . LEU A 1 97 ? 0.700 -8.702 -5.053 1.00 98.12 97 LEU A C 1
ATOM 778 O O . LEU A 1 97 ? 1.573 -9.563 -5.166 1.00 98.12 97 LEU A O 1
ATOM 782 N N . VAL A 1 98 ? -0.440 -8.734 -5.752 1.00 97.81 98 VAL A N 1
ATOM 783 C CA . VAL A 1 98 ? -0.780 -9.772 -6.739 1.00 97.81 98 VAL A CA 1
ATOM 784 C C . VAL A 1 98 ? 0.251 -9.834 -7.866 1.00 97.81 98 VAL A C 1
ATOM 786 O O . VAL A 1 98 ? 0.769 -10.911 -8.170 1.00 97.81 98 VAL A O 1
ATOM 789 N N . GLU A 1 99 ? 0.572 -8.702 -8.498 1.00 97.88 99 GLU A N 1
ATOM 790 C CA . GLU A 1 99 ? 1.527 -8.672 -9.613 1.00 97.88 99 GLU A CA 1
ATOM 791 C C . GLU A 1 99 ? 2.948 -9.041 -9.169 1.00 97.88 99 GLU A C 1
ATOM 793 O O . GLU A 1 99 ? 3.622 -9.826 -9.843 1.00 97.88 99 GLU A O 1
ATOM 798 N N . GLY A 1 100 ? 3.380 -8.573 -7.996 1.00 97.38 100 GLY A N 1
ATOM 799 C CA . GLY A 1 100 ? 4.649 -8.994 -7.406 1.00 97.38 100 GLY A CA 1
ATOM 800 C C . GLY A 1 100 ? 4.686 -10.495 -7.087 1.00 97.38 100 GLY A C 1
ATOM 801 O O . GLY A 1 100 ? 5.673 -11.177 -7.376 1.00 97.38 100 GLY A O 1
ATOM 802 N N . GLU A 1 101 ? 3.602 -11.066 -6.552 1.00 97.12 101 GLU A N 1
ATOM 803 C CA . GLU A 1 101 ? 3.533 -12.501 -6.260 1.00 97.12 101 GLU A CA 1
ATOM 804 C C . GLU A 1 101 ? 3.538 -13.365 -7.532 1.00 97.12 101 GLU A C 1
ATOM 806 O O . GLU A 1 101 ? 4.164 -14.431 -7.549 1.00 97.12 101 GLU A O 1
ATOM 811 N N . LYS A 1 102 ? 2.917 -12.913 -8.630 1.00 96.19 102 LYS A N 1
ATOM 812 C CA . LYS A 1 102 ? 2.987 -13.609 -9.930 1.00 96.19 102 LYS A CA 1
ATOM 813 C C . LYS A 1 102 ? 4.431 -13.774 -10.405 1.00 96.19 102 LYS A C 1
ATOM 815 O O . LYS A 1 102 ? 4.798 -14.852 -10.884 1.00 96.19 102 LYS A O 1
ATOM 820 N N . GLU A 1 103 ? 5.259 -12.745 -10.256 1.00 95.25 103 GLU A N 1
ATOM 821 C CA . GLU A 1 103 ? 6.682 -12.826 -10.601 1.00 95.25 103 GLU A CA 1
ATOM 822 C C . GLU A 1 103 ? 7.465 -13.706 -9.620 1.00 95.25 103 GLU A C 1
ATOM 824 O O . GLU A 1 103 ? 8.296 -14.510 -10.048 1.00 95.25 103 GLU A O 1
ATOM 829 N N . LEU A 1 104 ? 7.127 -13.692 -8.326 1.00 93.69 104 LEU A N 1
ATOM 830 C CA . LEU A 1 104 ? 7.671 -14.659 -7.366 1.00 93.69 104 LEU A CA 1
ATOM 831 C C . LEU A 1 104 ? 7.362 -16.112 -7.760 1.00 93.69 104 LEU A C 1
ATOM 833 O O . LEU A 1 104 ? 8.238 -16.975 -7.680 1.00 93.69 104 LEU A O 1
ATOM 837 N N . VAL A 1 105 ? 6.141 -16.408 -8.218 1.00 92.00 105 VAL A N 1
ATOM 838 C CA . VAL A 1 105 ? 5.765 -17.748 -8.702 1.00 92.00 105 VAL A CA 1
ATOM 839 C C . VAL A 1 105 ? 6.633 -18.163 -9.891 1.00 92.00 105 VAL A C 1
ATOM 841 O O . VAL A 1 105 ? 7.129 -19.293 -9.920 1.00 92.00 105 VAL A O 1
ATOM 844 N N . LYS A 1 106 ? 6.833 -17.272 -10.870 1.00 90.62 106 LYS A N 1
ATOM 845 C CA . LYS A 1 106 ? 7.697 -17.536 -12.035 1.00 90.62 106 LYS A CA 1
ATOM 846 C C . LYS A 1 106 ? 9.145 -17.766 -11.609 1.00 90.62 106 LYS A C 1
ATOM 848 O O . LYS A 1 106 ? 9.759 -18.749 -12.020 1.00 90.62 106 LYS A O 1
ATOM 853 N N . PHE A 1 107 ? 9.655 -16.921 -10.720 1.00 89.00 107 PHE A N 1
ATOM 854 C CA . PHE A 1 107 ? 10.989 -17.042 -10.151 1.00 89.00 107 PHE A CA 1
ATOM 855 C C . PHE A 1 107 ? 11.210 -18.405 -9.482 1.00 89.00 107 PHE A C 1
ATOM 857 O O . PHE A 1 107 ? 12.206 -19.069 -9.776 1.00 89.00 107 PHE A O 1
ATOM 864 N N . ARG A 1 108 ? 10.262 -18.874 -8.655 1.00 87.94 108 ARG A N 1
ATOM 865 C CA . ARG A 1 108 ? 10.339 -20.192 -7.995 1.00 87.94 108 ARG A CA 1
ATOM 866 C C . ARG A 1 108 ? 10.318 -21.357 -8.990 1.00 87.94 108 ARG A C 1
ATOM 868 O O . ARG A 1 108 ? 10.990 -22.361 -8.761 1.00 87.94 108 ARG A O 1
ATOM 875 N N . LYS A 1 109 ? 9.567 -21.243 -10.093 1.00 84.88 109 LYS A N 1
ATOM 876 C CA . LYS A 1 109 ? 9.546 -22.264 -11.158 1.00 84.88 109 LYS A CA 1
ATOM 877 C C . LYS A 1 109 ? 10.901 -22.382 -11.858 1.00 84.88 109 LYS A C 1
ATOM 879 O O . LYS A 1 109 ? 11.340 -23.499 -12.116 1.00 84.88 109 LYS A O 1
ATOM 884 N N . ASN A 1 110 ? 11.560 -21.252 -12.105 1.00 80.75 110 ASN A N 1
ATOM 885 C CA . ASN A 1 110 ? 12.809 -21.195 -12.865 1.00 80.75 110 ASN A CA 1
ATOM 886 C C . ASN A 1 110 ? 14.058 -21.466 -12.008 1.00 80.75 110 ASN A C 1
ATOM 888 O O . ASN A 1 110 ? 15.051 -21.964 -12.525 1.00 80.75 110 ASN A O 1
ATOM 892 N N . ASN A 1 111 ? 14.014 -21.186 -10.701 1.00 73.06 111 ASN A N 1
ATOM 893 C CA . ASN A 1 111 ? 15.181 -21.234 -9.808 1.00 73.06 111 ASN A CA 1
ATOM 894 C C . ASN A 1 111 ? 15.080 -22.309 -8.718 1.00 73.06 111 ASN A C 1
ATOM 896 O O . ASN A 1 111 ? 15.516 -22.094 -7.589 1.00 73.06 111 ASN A O 1
ATOM 900 N N . ARG A 1 112 ? 14.549 -23.495 -9.048 1.00 61.03 112 ARG A N 1
ATOM 901 C CA . ARG A 1 112 ? 14.332 -24.617 -8.105 1.00 61.03 112 ARG A CA 1
ATOM 902 C C . ARG A 1 112 ? 15.556 -25.031 -7.262 1.00 61.03 112 ARG A C 1
ATOM 904 O O . ARG A 1 112 ? 15.381 -25.763 -6.295 1.00 61.03 112 ARG A O 1
ATOM 911 N N . ILE A 1 113 ? 16.768 -24.597 -7.622 1.00 54.84 113 ILE A N 1
ATOM 912 C CA . ILE A 1 113 ? 18.042 -25.091 -7.079 1.00 54.84 113 ILE A CA 1
ATOM 913 C C . ILE A 1 113 ? 18.813 -24.024 -6.268 1.00 54.84 113 ILE A C 1
ATOM 915 O O . ILE A 1 113 ? 19.655 -24.387 -5.451 1.00 54.84 113 ILE A O 1
ATOM 91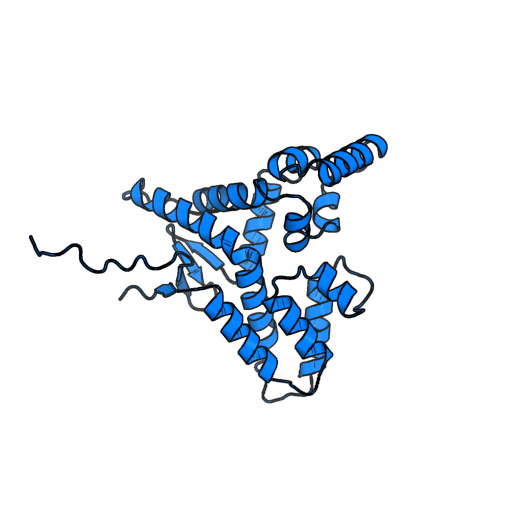9 N N . VAL A 1 114 ? 18.516 -22.720 -6.397 1.00 53.41 114 VAL A N 1
ATOM 920 C CA . VAL A 1 114 ? 19.306 -21.654 -5.738 1.00 53.41 114 VAL A CA 1
ATOM 921 C C . VAL A 1 114 ? 18.455 -20.872 -4.734 1.00 53.41 114 VAL A C 1
ATOM 923 O O . VAL A 1 114 ? 17.388 -20.364 -5.073 1.00 53.41 114 VAL A O 1
ATOM 926 N N . ARG A 1 115 ? 18.950 -20.726 -3.494 1.00 54.16 115 ARG A N 1
ATOM 927 C CA . ARG A 1 115 ? 18.393 -19.828 -2.460 1.00 54.16 115 ARG A CA 1
ATOM 928 C C . ARG A 1 115 ? 18.668 -18.360 -2.815 1.00 54.16 115 ARG A C 1
ATOM 930 O O . ARG A 1 115 ? 19.414 -17.675 -2.126 1.00 54.16 115 ARG A O 1
ATOM 937 N N . LEU A 1 116 ? 18.104 -17.888 -3.918 1.00 59.69 116 LEU A N 1
ATOM 938 C CA . LEU A 1 116 ? 18.111 -16.473 -4.268 1.00 59.69 116 LEU A CA 1
ATOM 939 C C . LEU A 1 116 ? 16.961 -15.761 -3.540 1.00 59.69 116 LEU A C 1
ATOM 941 O O . LEU A 1 116 ? 15.884 -16.326 -3.319 1.00 59.69 116 LEU A O 1
ATOM 945 N N . THR A 1 117 ? 17.189 -14.512 -3.140 1.00 70.31 117 THR A N 1
ATOM 946 C CA . THR A 1 117 ? 16.154 -13.667 -2.545 1.00 70.31 117 THR A CA 1
ATOM 947 C C . THR A 1 117 ? 15.166 -13.277 -3.643 1.00 70.31 117 THR A C 1
ATOM 949 O O . THR A 1 117 ? 15.500 -12.566 -4.581 1.00 70.31 117 THR A O 1
ATOM 952 N N . GLY A 1 118 ? 13.914 -13.731 -3.545 1.00 83.94 118 GLY A N 1
ATOM 953 C CA . GLY A 1 118 ? 12.878 -13.395 -4.534 1.00 83.94 118 GLY A CA 1
ATOM 954 C C . GLY A 1 118 ? 12.505 -11.905 -4.591 1.00 83.94 118 GLY A C 1
ATOM 955 O O . GLY A 1 118 ? 11.637 -11.541 -5.375 1.00 83.94 118 GLY A O 1
ATOM 956 N N . ARG A 1 119 ? 13.130 -11.040 -3.775 1.00 92.50 119 ARG A N 1
ATOM 957 C CA . ARG A 1 119 ? 12.814 -9.606 -3.685 1.00 92.50 119 ARG A CA 1
ATOM 958 C C . ARG A 1 119 ? 12.846 -8.943 -5.059 1.00 92.50 119 ARG A C 1
ATOM 960 O O . ARG A 1 119 ? 11.855 -8.335 -5.426 1.00 92.50 119 ARG A O 1
ATOM 967 N N . SER A 1 120 ? 13.921 -9.100 -5.832 1.00 92.12 120 SER A N 1
ATOM 968 C CA . SER A 1 120 ? 14.034 -8.450 -7.148 1.00 92.12 120 SER A CA 1
ATOM 969 C C . SER A 1 120 ? 12.916 -8.866 -8.107 1.00 92.12 120 SER A C 1
ATOM 971 O O . SER A 1 120 ? 12.382 -8.026 -8.817 1.00 92.12 120 SER A O 1
ATOM 973 N N . SER A 1 121 ? 12.498 -10.136 -8.081 1.00 93.56 121 SER A N 1
ATOM 974 C CA . SER A 1 121 ? 11.361 -10.596 -8.888 1.00 93.56 121 SER A CA 1
ATOM 975 C C . SER A 1 121 ? 10.035 -10.018 -8.399 1.00 93.56 121 SER A C 1
ATOM 977 O O . SER A 1 121 ? 9.208 -9.633 -9.215 1.00 93.56 121 SER A O 1
ATOM 979 N N . PHE A 1 122 ? 9.829 -9.915 -7.083 1.00 96.75 122 PHE A N 1
ATOM 980 C CA . PHE A 1 122 ? 8.649 -9.237 -6.546 1.00 96.75 122 PHE A CA 1
ATOM 981 C C . PHE A 1 122 ? 8.597 -7.766 -6.985 1.00 96.75 122 PHE A C 1
ATOM 983 O O . PHE A 1 122 ? 7.564 -7.314 -7.478 1.00 96.75 122 PHE A O 1
ATOM 990 N N . ILE A 1 123 ? 9.716 -7.049 -6.836 1.00 96.31 123 ILE A N 1
ATOM 991 C CA . ILE A 1 123 ? 9.863 -5.649 -7.241 1.00 96.31 123 ILE A CA 1
ATOM 992 C C . ILE A 1 123 ? 9.532 -5.485 -8.724 1.00 96.31 123 ILE A C 1
ATOM 994 O O . ILE A 1 123 ? 8.720 -4.633 -9.053 1.00 96.31 123 ILE A O 1
ATOM 998 N N . GLU A 1 124 ? 10.037 -6.353 -9.605 1.00 95.06 124 GLU A N 1
ATOM 999 C CA . GLU A 1 124 ? 9.730 -6.285 -11.040 1.00 95.06 124 GLU A CA 1
ATOM 1000 C C . GLU A 1 124 ? 8.215 -6.334 -11.325 1.00 95.06 124 GLU A C 1
ATOM 1002 O O . GLU A 1 124 ? 7.698 -5.576 -12.151 1.00 95.06 124 GLU A O 1
ATOM 1007 N N . GLY A 1 125 ? 7.480 -7.209 -10.631 1.00 96.75 125 GLY A N 1
ATOM 1008 C CA . GLY A 1 125 ? 6.023 -7.292 -10.757 1.00 96.75 125 GLY A CA 1
ATOM 1009 C C . GLY A 1 125 ? 5.318 -6.045 -10.218 1.00 96.75 125 GLY A C 1
ATOM 1010 O O . GLY A 1 125 ? 4.441 -5.488 -10.884 1.00 96.75 125 GLY A O 1
ATOM 1011 N N . ALA A 1 126 ? 5.739 -5.566 -9.047 1.00 97.44 126 ALA A N 1
ATOM 1012 C CA . ALA A 1 126 ? 5.195 -4.369 -8.415 1.00 97.44 126 ALA A CA 1
ATOM 1013 C C . ALA A 1 126 ? 5.450 -3.095 -9.247 1.00 97.44 126 ALA A C 1
ATOM 1015 O O . ALA A 1 126 ? 4.518 -2.328 -9.502 1.00 97.44 126 ALA A O 1
ATOM 1016 N N . GLU A 1 127 ? 6.673 -2.895 -9.743 1.00 96.06 127 GLU A N 1
ATOM 1017 C CA . GLU A 1 127 ? 7.037 -1.795 -10.642 1.00 96.06 127 GLU A CA 1
ATOM 1018 C C . GLU A 1 127 ? 6.228 -1.840 -11.938 1.00 96.06 127 GLU A C 1
ATOM 1020 O O . GLU A 1 127 ? 5.765 -0.806 -12.423 1.00 96.06 127 GLU A O 1
ATOM 1025 N N . ARG A 1 128 ? 6.014 -3.034 -12.505 1.00 95.25 128 ARG A N 1
ATOM 1026 C CA . ARG A 1 128 ? 5.209 -3.192 -13.721 1.00 95.25 128 ARG A CA 1
ATOM 1027 C C . ARG A 1 128 ? 3.760 -2.773 -13.495 1.00 95.25 128 ARG A C 1
ATOM 1029 O O . ARG A 1 128 ? 3.180 -2.148 -14.386 1.00 95.25 128 ARG A O 1
ATOM 1036 N N . TYR A 1 129 ? 3.180 -3.100 -12.342 1.00 96.50 129 TYR A N 1
ATOM 1037 C CA . TYR A 1 129 ? 1.843 -2.637 -11.976 1.00 96.50 129 TYR A CA 1
ATOM 1038 C C . TYR A 1 129 ? 1.815 -1.113 -11.836 1.00 96.50 129 TYR A C 1
ATOM 1040 O O . TYR A 1 129 ? 1.143 -0.438 -12.619 1.00 96.50 129 TYR A O 1
ATOM 1048 N N . LEU A 1 130 ? 2.605 -0.571 -10.902 1.00 95.25 130 LEU A N 1
ATOM 1049 C CA . LEU A 1 130 ? 2.626 0.859 -10.592 1.00 95.25 130 LEU A CA 1
ATOM 1050 C C . LEU A 1 130 ? 2.945 1.689 -11.838 1.00 95.25 130 LEU A C 1
ATOM 1052 O O . LEU A 1 130 ? 2.252 2.656 -12.144 1.00 95.25 130 LEU A O 1
ATOM 1056 N N . GLY A 1 131 ? 3.952 1.277 -12.607 1.00 93.44 131 GLY A N 1
ATOM 1057 C CA . GLY A 1 131 ? 4.408 1.940 -13.824 1.00 93.44 131 GLY A CA 1
ATOM 1058 C C . GLY A 1 131 ? 3.363 2.020 -14.935 1.00 93.44 131 GLY A C 1
ATOM 1059 O O . GLY A 1 131 ? 3.489 2.862 -15.823 1.00 93.44 131 GLY A O 1
ATOM 1060 N N . ASN A 1 132 ? 2.330 1.176 -14.917 1.00 93.81 132 ASN A N 1
ATOM 1061 C CA . ASN A 1 132 ? 1.248 1.230 -15.898 1.00 93.81 132 ASN A CA 1
ATOM 1062 C C . ASN A 1 132 ? 0.021 2.018 -15.421 1.00 93.81 132 ASN A C 1
ATOM 1064 O O . ASN A 1 132 ? -0.889 2.216 -16.229 1.00 93.81 132 ASN A O 1
ATOM 1068 N N . LEU A 1 133 ? -0.005 2.495 -14.173 1.00 92.06 133 LEU A N 1
ATOM 1069 C CA . LEU A 1 133 ? -1.120 3.288 -13.670 1.00 92.06 133 LEU A CA 1
ATOM 1070 C C . LEU A 1 133 ? -1.154 4.681 -14.319 1.00 92.06 133 LEU A C 1
ATOM 1072 O O . LEU A 1 133 ? -0.099 5.300 -14.511 1.00 92.06 133 LEU A O 1
ATOM 1076 N N . PRO A 1 134 ? -2.353 5.196 -14.646 1.00 89.00 134 PRO A N 1
ATOM 1077 C CA . PRO A 1 134 ? -2.530 6.603 -14.966 1.00 89.00 134 PRO A CA 1
ATOM 1078 C C . PRO A 1 134 ? -2.330 7.456 -13.707 1.00 89.00 134 PRO A C 1
ATOM 1080 O O . PRO A 1 134 ? -2.547 6.993 -12.586 1.00 89.00 134 PRO A O 1
ATOM 1083 N N . TYR A 1 135 ? -1.975 8.727 -13.893 1.00 85.31 135 TYR A N 1
ATOM 1084 C CA . TYR A 1 135 ? -1.698 9.649 -12.788 1.00 85.31 135 TYR A CA 1
ATOM 1085 C C . TYR A 1 135 ? -2.821 9.743 -11.750 1.00 85.31 135 TYR A C 1
ATOM 1087 O O . TYR A 1 135 ? -2.538 9.651 -10.560 1.00 85.31 135 TYR A O 1
ATOM 1095 N N . GLY A 1 136 ? -4.082 9.831 -12.190 1.00 82.00 136 GLY A N 1
ATOM 1096 C CA . GLY A 1 136 ? -5.230 9.919 -11.282 1.00 82.00 136 GLY A CA 1
ATOM 1097 C C . GLY A 1 136 ? -5.354 8.729 -10.325 1.00 82.00 136 GLY A C 1
ATOM 1098 O O . GLY A 1 136 ? -5.733 8.916 -9.182 1.00 82.00 136 GLY A O 1
ATOM 1099 N N . LEU A 1 137 ? -4.962 7.520 -10.748 1.00 85.31 137 LEU A N 1
ATOM 1100 C CA . LEU A 1 137 ? -4.935 6.355 -9.855 1.00 85.31 137 LEU A CA 1
ATOM 1101 C C . LEU A 1 137 ? -3.651 6.291 -9.025 1.00 85.31 137 LEU A C 1
ATOM 1103 O O . LEU A 1 137 ? -3.674 5.860 -7.876 1.00 85.31 137 LEU A O 1
ATOM 1107 N N . LEU A 1 138 ? -2.526 6.729 -9.596 1.00 88.06 138 LEU A N 1
ATOM 1108 C CA . LEU A 1 138 ? -1.236 6.725 -8.915 1.00 88.06 138 LEU A CA 1
ATOM 1109 C C . LEU A 1 138 ? -1.250 7.600 -7.658 1.00 88.06 138 LEU A C 1
ATOM 1111 O O . LEU A 1 138 ? -0.685 7.191 -6.650 1.00 88.06 138 LEU A O 1
ATOM 1115 N N . VAL A 1 139 ? -1.879 8.779 -7.703 1.00 82.81 139 VAL A N 1
ATOM 1116 C CA . VAL A 1 139 ? -1.860 9.733 -6.578 1.00 82.81 139 VAL A CA 1
ATOM 1117 C C . VAL A 1 139 ? -2.599 9.238 -5.334 1.00 82.81 139 VAL A C 1
ATOM 1119 O O . VAL A 1 139 ? -2.266 9.663 -4.228 1.00 82.81 139 VAL A O 1
ATOM 1122 N N . HIS A 1 140 ? -3.529 8.288 -5.487 1.00 82.56 140 HIS A N 1
ATOM 1123 C CA . HIS A 1 140 ? -4.154 7.606 -4.350 1.00 82.56 140 HIS A CA 1
ATOM 1124 C C . HIS A 1 140 ? -3.181 6.651 -3.640 1.00 82.56 140 HIS A C 1
ATOM 1126 O O . HIS A 1 140 ? -3.295 6.433 -2.436 1.00 82.56 140 HIS A O 1
ATOM 1132 N N . LEU A 1 141 ? -2.204 6.102 -4.370 1.00 88.31 141 LEU A N 1
ATOM 1133 C CA . LEU A 1 141 ? -1.187 5.197 -3.833 1.00 88.31 141 LEU A CA 1
ATOM 1134 C C . LEU A 1 141 ? 0.032 5.974 -3.326 1.00 88.31 141 LEU A C 1
ATOM 1136 O O . LEU A 1 141 ? 0.496 5.769 -2.206 1.00 88.31 141 LEU A O 1
ATOM 1140 N N . ILE A 1 142 ? 0.541 6.893 -4.147 1.00 87.44 142 ILE A N 1
ATOM 1141 C CA . ILE A 1 142 ? 1.756 7.668 -3.906 1.00 87.44 142 ILE A CA 1
ATOM 1142 C C . ILE A 1 142 ? 1.367 9.136 -3.730 1.00 87.44 142 ILE A C 1
ATOM 1144 O O . ILE A 1 142 ? 1.023 9.788 -4.718 1.00 87.44 142 ILE A O 1
ATOM 1148 N N . PRO A 1 143 ? 1.462 9.697 -2.510 1.00 80.12 143 PRO A N 1
ATOM 1149 C CA . PRO A 1 143 ? 1.106 11.088 -2.274 1.00 80.12 143 PRO A CA 1
ATOM 1150 C C . PRO A 1 143 ? 1.853 12.032 -3.219 1.00 80.12 143 PRO A C 1
ATOM 1152 O O . PRO A 1 143 ? 3.077 11.959 -3.355 1.00 80.12 143 PRO A O 1
ATOM 1155 N N . GLN A 1 144 ? 1.122 12.949 -3.848 1.00 80.31 144 GLN A N 1
ATOM 1156 C CA . GLN A 1 144 ? 1.651 13.867 -4.860 1.00 80.31 144 GLN A CA 1
ATOM 1157 C C . GLN A 1 144 ? 2.867 14.668 -4.369 1.00 80.31 144 GLN A C 1
ATOM 1159 O O . GLN A 1 144 ? 3.847 14.836 -5.090 1.00 80.31 144 GLN A O 1
ATOM 1164 N N . ASN A 1 145 ? 2.845 15.129 -3.118 1.00 76.50 145 ASN A N 1
ATOM 1165 C CA . ASN A 1 145 ? 3.966 15.842 -2.506 1.00 76.50 145 ASN A CA 1
ATOM 1166 C C . ASN A 1 145 ? 5.221 14.964 -2.370 1.00 76.50 145 ASN A C 1
ATOM 1168 O O . ASN A 1 145 ? 6.332 15.464 -2.527 1.00 76.50 145 ASN A O 1
ATOM 1172 N N . TYR A 1 146 ? 5.049 13.670 -2.082 1.00 82.25 146 TYR A N 1
ATOM 1173 C CA . TYR A 1 146 ? 6.156 12.722 -2.018 1.00 82.25 146 TYR A CA 1
ATOM 1174 C C . TYR A 1 146 ? 6.728 12.508 -3.416 1.00 82.25 146 TYR A C 1
ATOM 1176 O O . TYR A 1 146 ? 7.923 12.701 -3.615 1.00 82.25 146 TYR A O 1
ATOM 1184 N N . LEU A 1 147 ? 5.857 12.241 -4.392 1.00 83.44 147 LEU A N 1
ATOM 1185 C CA . LEU A 1 147 ? 6.215 12.062 -5.797 1.00 83.44 147 LEU A CA 1
ATOM 1186 C C . LEU A 1 147 ? 7.017 13.259 -6.347 1.00 83.44 147 LEU A C 1
ATOM 1188 O O . LEU A 1 147 ? 8.017 13.076 -7.034 1.00 83.44 147 LEU A O 1
ATOM 1192 N N . PHE A 1 148 ? 6.620 14.487 -6.006 1.00 82.31 148 PHE A N 1
ATOM 1193 C CA . PHE A 1 148 ? 7.261 15.705 -6.517 1.00 82.31 148 PHE A CA 1
ATOM 1194 C C . PHE A 1 148 ? 8.482 16.168 -5.731 1.00 82.31 148 PHE A C 1
ATOM 1196 O O . PHE A 1 148 ? 9.251 16.972 -6.251 1.00 82.31 148 PHE A O 1
ATOM 1203 N N . SER A 1 149 ? 8.719 15.647 -4.525 1.00 83.50 149 SER A N 1
ATOM 1204 C CA . SER A 1 149 ? 9.945 15.959 -3.778 1.00 83.50 149 SER A CA 1
ATOM 1205 C C . SER A 1 149 ? 11.226 15.461 -4.462 1.00 83.50 149 SER A C 1
ATOM 1207 O O . SER A 1 149 ? 12.306 15.968 -4.170 1.00 83.50 149 SER A O 1
ATOM 1209 N N . TYR A 1 150 ? 11.099 14.514 -5.397 1.00 81.75 150 TYR A N 1
ATOM 1210 C CA . TYR A 1 150 ? 12.206 13.967 -6.185 1.00 81.75 150 TYR A CA 1
ATOM 1211 C C . TYR A 1 150 ? 12.523 14.784 -7.438 1.00 81.75 150 TYR A C 1
ATOM 1213 O O . TYR A 1 150 ? 13.597 14.636 -8.023 1.00 81.75 150 TYR A O 1
ATOM 1221 N N . TYR A 1 151 ? 11.625 15.691 -7.826 1.00 80.44 151 TYR A N 1
ATOM 1222 C CA . TYR A 1 151 ? 11.864 16.566 -8.957 1.00 80.44 151 TYR A CA 1
ATOM 1223 C C . TYR A 1 151 ? 12.927 17.606 -8.578 1.00 80.44 151 TYR A C 1
ATOM 1225 O O . TYR A 1 151 ? 12.743 18.401 -7.656 1.00 80.44 151 TYR A O 1
ATOM 1233 N N . VAL A 1 152 ? 14.068 17.577 -9.277 1.00 71.75 152 VAL A N 1
ATOM 1234 C CA . VAL A 1 152 ? 15.284 18.333 -8.926 1.00 71.75 152 VAL A CA 1
ATOM 1235 C C . VAL A 1 152 ? 14.982 19.818 -8.690 1.00 71.75 152 VAL A C 1
ATOM 1237 O O . VAL A 1 152 ? 14.538 20.523 -9.603 1.00 71.75 152 VAL A O 1
ATOM 1240 N N . GLN A 1 153 ? 15.282 20.314 -7.484 1.00 52.44 153 GLN A N 1
ATOM 1241 C CA . GLN A 1 153 ? 15.205 21.738 -7.143 1.00 52.44 153 GLN A CA 1
ATOM 1242 C C . GLN A 1 153 ? 16.144 22.543 -8.060 1.00 52.44 153 GLN A C 1
ATOM 1244 O O . GLN A 1 153 ? 17.356 22.348 -8.048 1.00 52.44 153 GLN A O 1
ATOM 1249 N N . GLY A 1 154 ? 15.574 23.423 -8.891 1.00 52.81 154 GLY A N 1
ATOM 1250 C CA . GLY A 1 154 ? 16.295 24.218 -9.902 1.00 52.81 154 GLY A CA 1
ATOM 1251 C C . GLY A 1 154 ? 15.916 23.901 -11.354 1.00 52.81 154 GLY A C 1
ATOM 1252 O O . GLY A 1 154 ? 16.315 24.605 -12.281 1.00 52.81 154 GLY A O 1
ATOM 1253 N N . SER A 1 155 ? 15.108 22.868 -11.574 1.00 59.75 155 SER A N 1
ATOM 1254 C CA . SER A 1 155 ? 14.502 22.581 -12.871 1.00 59.75 155 SER A CA 1
ATOM 1255 C C . SER A 1 155 ? 13.461 23.650 -13.249 1.00 59.75 155 SER A C 1
ATOM 1257 O O . SER A 1 155 ? 12.701 24.153 -12.424 1.00 59.75 155 SER A O 1
ATOM 1259 N N . ASN A 1 156 ? 13.457 24.045 -14.526 1.00 72.38 156 ASN A N 1
ATOM 1260 C CA . ASN A 1 156 ? 12.587 25.090 -15.068 1.00 72.38 156 ASN A CA 1
ATOM 1261 C C . ASN A 1 156 ? 11.110 24.801 -14.725 1.00 72.38 156 ASN A C 1
ATOM 1263 O O . ASN A 1 156 ? 10.572 23.787 -15.173 1.00 72.38 156 ASN A O 1
ATOM 1267 N N . ALA A 1 157 ? 10.447 25.699 -13.986 1.00 77.06 157 ALA A N 1
ATOM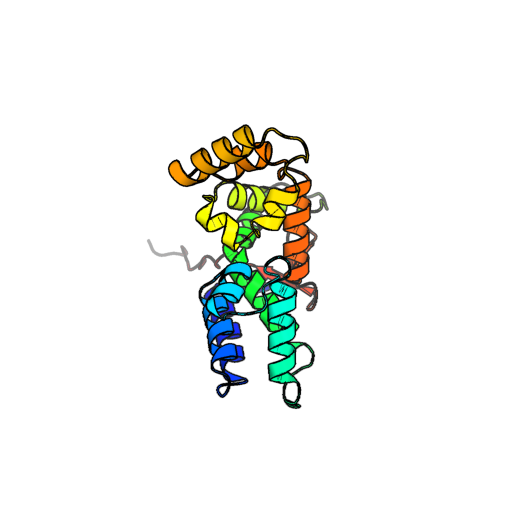 1268 C CA . ALA A 1 157 ? 9.032 25.575 -13.616 1.00 77.06 157 ALA A CA 1
ATOM 1269 C C . ALA A 1 157 ? 8.128 25.328 -14.839 1.00 77.06 157 ALA A C 1
ATOM 1271 O O . ALA A 1 157 ? 7.180 24.554 -14.773 1.00 77.06 157 ALA A O 1
ATOM 1272 N N . THR A 1 158 ? 8.491 25.890 -15.994 1.00 81.12 158 THR A N 1
ATOM 1273 C CA . THR A 1 158 ? 7.812 25.653 -17.276 1.00 81.12 158 THR A CA 1
ATOM 1274 C C . THR A 1 158 ? 7.882 24.185 -17.701 1.00 81.12 158 THR A C 1
ATOM 1276 O O . THR A 1 158 ? 6.904 23.645 -18.205 1.00 81.12 158 THR A O 1
ATOM 1279 N N . LYS A 1 159 ? 9.016 23.503 -17.485 1.00 80.75 159 LYS A N 1
ATOM 1280 C CA . LYS A 1 159 ? 9.145 22.065 -17.781 1.00 80.75 159 LYS A CA 1
ATOM 1281 C C . LYS A 1 159 ? 8.252 21.229 -16.867 1.00 80.75 159 LYS A C 1
ATOM 1283 O O . LYS A 1 159 ? 7.604 20.312 -17.360 1.00 80.75 159 LYS A O 1
ATOM 1288 N N . PHE A 1 160 ? 8.173 21.586 -15.584 1.00 82.19 160 PHE A N 1
ATOM 1289 C CA . PHE A 1 160 ? 7.285 20.919 -14.633 1.00 82.19 160 PHE A CA 1
ATOM 1290 C C . PHE A 1 160 ? 5.816 21.084 -15.028 1.00 82.19 160 PHE A C 1
ATOM 1292 O O . PHE A 1 160 ? 5.106 20.094 -15.173 1.00 82.19 160 PHE A O 1
ATOM 1299 N N . VAL A 1 161 ? 5.381 22.322 -15.286 1.00 82.81 161 VAL A N 1
ATOM 1300 C CA . VAL A 1 161 ? 4.007 22.612 -15.717 1.00 82.81 161 VAL A CA 1
ATOM 1301 C C . VAL A 1 161 ? 3.684 21.871 -17.014 1.00 82.81 161 VAL A C 1
ATOM 1303 O O . VAL A 1 161 ? 2.675 21.181 -17.078 1.00 82.81 161 VAL A O 1
ATOM 1306 N N . ASN A 1 162 ? 4.570 21.906 -18.014 1.00 85.19 162 ASN A N 1
ATOM 1307 C CA . ASN A 1 162 ? 4.358 21.195 -19.278 1.00 85.19 162 ASN A CA 1
ATOM 1308 C C . ASN A 1 162 ? 4.255 19.672 -19.100 1.00 85.19 162 ASN A C 1
ATOM 1310 O O . ASN A 1 162 ? 3.474 19.021 -1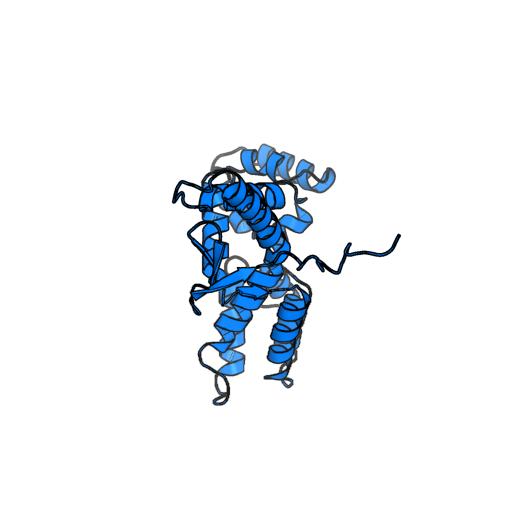9.798 1.00 85.19 162 ASN A O 1
ATOM 1314 N N . MET A 1 163 ? 5.039 19.090 -18.190 1.00 85.56 163 MET A N 1
ATOM 1315 C CA . MET A 1 163 ? 4.933 17.676 -17.831 1.00 85.56 163 MET A CA 1
ATOM 1316 C C . MET A 1 163 ? 3.585 17.389 -17.161 1.00 85.56 163 MET A C 1
ATOM 1318 O O . MET A 1 163 ? 2.893 16.475 -17.596 1.00 85.56 163 MET A O 1
ATOM 1322 N N . MET A 1 164 ? 3.160 18.196 -16.186 1.00 83.69 164 MET A N 1
ATOM 1323 C CA . MET A 1 164 ? 1.868 18.018 -15.514 1.00 83.69 164 MET A CA 1
ATOM 1324 C C . MET A 1 164 ? 0.689 18.150 -16.480 1.00 83.69 164 MET A C 1
ATOM 1326 O O . MET A 1 164 ? -0.147 17.254 -16.552 1.00 83.69 164 MET A O 1
ATOM 1330 N N . THR A 1 165 ? 0.686 19.178 -17.332 1.00 84.12 165 THR A N 1
ATOM 1331 C CA . THR A 1 165 ? -0.327 19.356 -18.382 1.00 84.12 165 THR A CA 1
ATOM 1332 C C . THR A 1 165 ? -0.374 18.162 -19.336 1.00 84.12 165 THR A C 1
ATOM 1334 O O . THR A 1 165 ? -1.451 17.759 -19.772 1.00 84.12 165 THR A O 1
ATOM 1337 N N . ARG A 1 166 ? 0.776 17.567 -19.680 1.00 85.81 166 ARG A N 1
ATOM 1338 C CA . ARG A 1 166 ? 0.825 16.338 -20.486 1.00 85.81 166 ARG A CA 1
ATOM 1339 C C . ARG A 1 166 ? 0.213 15.154 -19.741 1.00 85.81 166 ARG A C 1
ATOM 1341 O O . ARG A 1 166 ? -0.554 14.406 -20.341 1.00 85.81 166 ARG A O 1
ATOM 1348 N N . VAL A 1 167 ? 0.585 14.971 -18.478 1.00 84.19 167 VAL A N 1
ATOM 1349 C CA . VAL A 1 167 ? 0.175 13.837 -17.647 1.00 84.19 167 VAL A CA 1
ATOM 1350 C C . VAL A 1 167 ? -1.336 13.846 -17.412 1.00 84.19 167 VAL A C 1
ATOM 1352 O O . VAL A 1 167 ? -1.983 12.824 -17.639 1.00 84.19 167 VAL A O 1
ATOM 1355 N N . GLU A 1 168 ? -1.901 15.004 -17.068 1.00 77.19 168 GLU A N 1
ATOM 1356 C CA . GLU A 1 168 ? -3.336 15.182 -16.821 1.00 77.19 168 GLU A CA 1
ATOM 1357 C C . GLU A 1 168 ? -4.173 15.027 -18.099 1.00 77.19 168 GLU A C 1
ATOM 1359 O O . GLU A 1 168 ? -5.185 14.331 -18.094 1.00 77.19 168 GLU A O 1
ATOM 1364 N N . ASN A 1 169 ? -3.734 15.603 -19.226 1.00 74.50 169 ASN A N 1
ATOM 1365 C CA . ASN A 1 169 ? -4.543 15.626 -20.453 1.00 74.50 169 ASN A CA 1
ATOM 1366 C C . ASN A 1 169 ? -4.411 14.379 -21.340 1.00 74.50 169 ASN A C 1
ATOM 1368 O O . ASN A 1 169 ? -5.197 14.215 -22.271 1.00 74.50 169 ASN A O 1
ATOM 1372 N N . ARG A 1 170 ? -3.393 13.531 -21.137 1.00 71.00 170 ARG A N 1
ATOM 1373 C CA . ARG A 1 170 ? -3.087 12.420 -22.065 1.00 71.00 170 ARG A CA 1
ATOM 1374 C C . ARG A 1 170 ? -3.110 11.034 -21.428 1.00 71.00 170 ARG A C 1
ATOM 1376 O O . ARG A 1 170 ? -2.721 10.078 -22.093 1.00 71.00 170 ARG A O 1
ATOM 1383 N N . GLY A 1 171 ? -3.525 10.915 -20.165 1.00 72.62 171 GLY A N 1
ATOM 1384 C CA . GLY A 1 171 ? -3.568 9.625 -19.466 1.00 72.62 171 GLY A CA 1
ATOM 1385 C C . GLY A 1 171 ? -2.213 8.907 -19.466 1.00 72.62 171 GLY A C 1
ATOM 1386 O O . GLY A 1 171 ? -2.156 7.688 -19.630 1.00 72.62 171 GLY A O 1
ATOM 1387 N N . ILE A 1 172 ? -1.118 9.670 -19.361 1.00 82.88 172 ILE A N 1
ATOM 1388 C CA . ILE A 1 172 ? 0.246 9.134 -19.435 1.00 82.88 172 ILE A CA 1
ATOM 1389 C C . ILE A 1 172 ? 0.467 8.166 -18.274 1.00 82.88 172 ILE A C 1
ATOM 1391 O O . ILE A 1 172 ? 0.053 8.426 -17.141 1.00 82.88 172 ILE A O 1
ATOM 1395 N N . ARG A 1 173 ? 1.130 7.045 -18.563 1.00 88.88 173 ARG A N 1
ATOM 1396 C CA . ARG A 1 173 ? 1.439 6.028 -17.561 1.00 88.88 173 ARG A CA 1
ATOM 1397 C C . ARG A 1 173 ? 2.622 6.468 -16.713 1.00 88.88 173 ARG A C 1
ATOM 1399 O O . ARG A 1 173 ? 3.561 7.089 -17.210 1.00 88.88 173 ARG A O 1
ATOM 1406 N N . TYR A 1 174 ? 2.609 6.083 -15.445 1.00 90.25 174 TYR A N 1
ATOM 1407 C CA . TYR A 1 174 ? 3.647 6.455 -14.490 1.00 90.25 174 TYR A CA 1
ATOM 1408 C C . TYR A 1 174 ? 5.078 6.146 -14.951 1.00 90.25 174 TYR A C 1
ATOM 1410 O O . TYR A 1 174 ? 5.951 6.990 -14.799 1.00 90.25 174 TYR A O 1
ATOM 1418 N N . LYS A 1 175 ? 5.333 5.018 -15.618 1.00 88.69 175 LYS A N 1
ATOM 1419 C CA . LYS A 1 175 ? 6.672 4.674 -16.134 1.00 88.69 175 LYS A CA 1
ATOM 1420 C C . LYS A 1 175 ? 7.261 5.693 -17.115 1.00 88.69 175 LYS A C 1
ATOM 1422 O O . LYS A 1 175 ? 8.482 5.759 -17.262 1.00 88.69 175 LYS A O 1
ATOM 1427 N N . ASP A 1 176 ? 6.401 6.443 -17.803 1.00 86.56 176 ASP A N 1
ATOM 1428 C CA . ASP A 1 176 ? 6.805 7.378 -18.847 1.00 86.56 176 ASP A CA 1
ATOM 1429 C C . ASP A 1 176 ? 7.203 8.733 -18.241 1.00 86.56 176 ASP A C 1
ATOM 1431 O O . ASP A 1 176 ? 8.159 9.343 -18.709 1.00 86.56 176 ASP A O 1
ATOM 1435 N N . PHE A 1 177 ? 6.535 9.178 -17.167 1.00 86.62 177 PHE A N 1
ATOM 1436 C CA . PHE A 1 177 ? 6.832 10.462 -16.512 1.00 86.62 177 PHE A CA 1
ATOM 1437 C C . PHE A 1 177 ? 7.570 10.336 -15.165 1.00 86.62 177 PHE A C 1
ATOM 1439 O O . PHE A 1 177 ? 8.215 11.285 -14.733 1.00 86.62 177 PHE A O 1
ATOM 1446 N N . GLY A 1 178 ? 7.553 9.174 -14.508 1.00 88.06 178 GLY A N 1
ATOM 1447 C CA . GLY A 1 178 ? 8.265 8.920 -13.246 1.00 88.06 178 GLY A CA 1
ATOM 1448 C C . GLY A 1 178 ? 9.779 9.074 -13.388 1.00 88.06 178 GLY A C 1
ATOM 1449 O O . GLY A 1 178 ? 10.443 9.641 -12.524 1.00 88.06 178 GLY A O 1
ATOM 1450 N N . LYS A 1 179 ? 10.321 8.691 -14.552 1.00 86.62 179 LYS A N 1
ATOM 1451 C CA . LYS A 1 179 ? 11.722 8.950 -14.913 1.00 86.62 179 LYS A CA 1
ATOM 1452 C C . LYS A 1 179 ? 12.023 10.442 -15.052 1.00 86.62 179 LYS A C 1
ATOM 1454 O O . LYS A 1 179 ? 13.062 10.886 -14.579 1.00 86.62 179 LYS A O 1
ATOM 1459 N N . GLU A 1 180 ? 11.119 11.213 -15.668 1.00 86.38 180 GLU A N 1
ATOM 1460 C CA . GLU A 1 180 ? 11.243 12.680 -15.767 1.00 86.38 180 GLU A CA 1
ATOM 1461 C C . GLU A 1 180 ? 11.212 13.337 -14.371 1.00 86.38 180 GLU A C 1
ATOM 1463 O O . GLU A 1 180 ? 11.8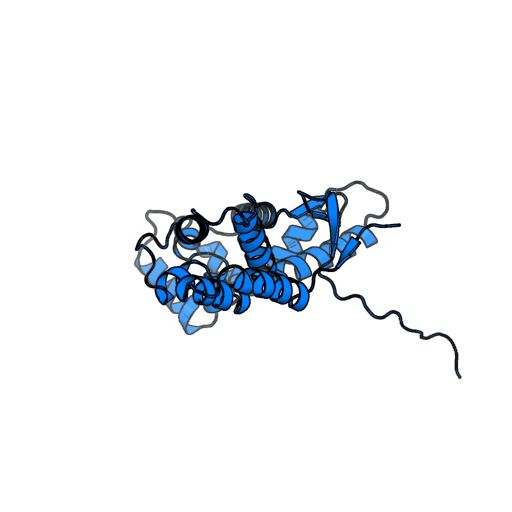84 14.343 -14.148 1.00 86.38 180 GLU A O 1
ATOM 1468 N N . LEU A 1 181 ? 10.487 12.734 -13.421 1.00 84.88 181 LEU A N 1
ATOM 1469 C CA . LEU A 1 181 ? 10.413 13.160 -12.022 1.00 84.88 181 LEU A CA 1
ATOM 1470 C C . LEU A 1 181 ? 11.629 12.781 -11.168 1.00 84.88 181 LEU A C 1
ATOM 1472 O O . LEU A 1 181 ? 11.752 13.295 -10.062 1.00 84.88 181 LEU A O 1
ATOM 1476 N N . GLY A 1 182 ? 12.498 11.878 -11.632 1.00 86.12 182 GLY A N 1
ATOM 1477 C CA . GLY A 1 182 ? 13.541 11.280 -10.789 1.00 86.12 182 GLY A CA 1
ATOM 1478 C C . GLY A 1 182 ? 13.005 10.274 -9.761 1.00 86.12 182 GLY A C 1
ATOM 1479 O O . GLY A 1 182 ? 13.737 9.861 -8.869 1.00 86.12 182 GLY A O 1
ATOM 1480 N N . PHE A 1 183 ? 11.742 9.863 -9.889 1.00 88.31 183 PHE A N 1
ATOM 1481 C CA . PHE A 1 183 ? 11.093 8.862 -9.049 1.00 88.31 183 PHE A CA 1
ATOM 1482 C C . PHE A 1 183 ? 10.901 7.589 -9.892 1.00 88.31 183 PHE A C 1
ATOM 1484 O O . PHE A 1 183 ? 9.842 7.349 -10.463 1.00 88.31 183 PHE A O 1
ATOM 1491 N N . TRP A 1 184 ? 11.984 6.831 -10.090 1.00 91.31 184 TRP A N 1
ATOM 1492 C CA . TRP A 1 184 ? 12.016 5.569 -10.846 1.00 91.31 184 TRP A CA 1
ATOM 1493 C C . TRP A 1 184 ? 13.247 4.737 -10.444 1.00 91.31 184 TRP A C 1
ATOM 1495 O O . TRP A 1 184 ? 14.201 5.291 -9.896 1.00 91.31 184 TRP A O 1
ATOM 1505 N N . GLY A 1 185 ? 13.258 3.433 -10.739 1.00 90.56 185 GLY A N 1
ATOM 1506 C CA . GLY A 1 185 ? 14.366 2.538 -10.384 1.00 90.56 185 GLY A CA 1
ATOM 1507 C C . GLY A 1 185 ? 14.513 2.424 -8.868 1.00 90.56 185 GLY A C 1
ATOM 1508 O O . GLY A 1 185 ? 13.512 2.302 -8.172 1.00 90.56 185 GLY A O 1
ATOM 1509 N N . GLU A 1 186 ? 15.733 2.566 -8.339 1.00 92.25 186 GLU A N 1
ATOM 1510 C CA . GLU A 1 186 ? 16.028 2.403 -6.901 1.00 92.25 186 GLU A CA 1
ATOM 1511 C C . GLU A 1 186 ? 15.097 3.212 -5.981 1.00 92.25 186 GLU A C 1
ATOM 1513 O O . GLU A 1 186 ? 14.704 2.753 -4.915 1.00 92.25 186 GLU A O 1
ATOM 1518 N N . THR A 1 187 ? 14.673 4.404 -6.407 1.00 92.44 187 THR A N 1
ATOM 1519 C CA . THR A 1 187 ? 13.756 5.230 -5.609 1.00 92.44 187 THR A CA 1
ATOM 1520 C C . THR A 1 187 ? 12.342 4.642 -5.525 1.00 92.44 187 THR A C 1
ATOM 1522 O O . THR A 1 187 ? 11.675 4.756 -4.492 1.00 92.44 187 THR A O 1
ATOM 1525 N N . LEU A 1 188 ? 11.871 4.017 -6.608 1.00 93.88 188 LEU A N 1
ATOM 1526 C CA . LEU A 1 188 ? 10.595 3.308 -6.626 1.00 93.88 188 LEU A CA 1
ATOM 1527 C C . LEU A 1 188 ? 10.702 1.993 -5.842 1.00 93.88 188 LEU A C 1
ATOM 1529 O O . LEU A 1 188 ? 9.798 1.689 -5.066 1.00 93.88 188 LEU A O 1
ATOM 1533 N N . ASP A 1 189 ? 11.818 1.275 -5.970 1.00 95.38 189 ASP A N 1
ATOM 1534 C CA . ASP A 1 189 ? 12.109 0.066 -5.193 1.00 95.38 189 ASP A CA 1
ATOM 1535 C C . ASP A 1 189 ? 12.046 0.339 -3.686 1.00 95.38 189 ASP A C 1
ATOM 1537 O O . ASP A 1 189 ? 11.338 -0.356 -2.955 1.00 95.38 189 ASP A O 1
ATOM 1541 N N . ASP A 1 190 ? 12.724 1.394 -3.227 1.00 95.19 190 ASP A N 1
ATOM 1542 C CA . ASP A 1 190 ? 12.713 1.830 -1.827 1.00 95.19 190 ASP A CA 1
ATOM 1543 C C . ASP A 1 190 ? 11.303 2.191 -1.352 1.00 95.19 190 ASP A C 1
ATOM 1545 O O . ASP A 1 190 ? 10.928 1.957 -0.200 1.00 95.19 190 ASP A O 1
ATOM 1549 N N . TYR A 1 191 ? 10.505 2.804 -2.228 1.00 94.81 191 TYR A N 1
ATOM 1550 C CA . TYR A 1 191 ? 9.122 3.122 -1.914 1.00 94.81 191 TYR A CA 1
ATOM 1551 C C . TYR A 1 191 ? 8.271 1.855 -1.761 1.00 94.81 191 TYR A C 1
ATOM 1553 O O . TYR A 1 191 ? 7.497 1.775 -0.802 1.00 94.81 191 TYR A O 1
ATOM 1561 N N . ILE A 1 192 ? 8.425 0.875 -2.658 1.00 97.00 192 ILE A N 1
ATOM 1562 C CA . ILE A 1 192 ? 7.727 -0.416 -2.591 1.00 97.00 192 ILE A CA 1
ATOM 1563 C C . ILE A 1 192 ? 8.102 -1.148 -1.298 1.00 97.00 192 ILE A C 1
ATOM 1565 O O . ILE A 1 192 ? 7.207 -1.599 -0.582 1.00 97.00 192 ILE A O 1
ATOM 1569 N N . ASP A 1 193 ? 9.388 -1.201 -0.948 1.00 96.00 193 ASP A N 1
ATOM 1570 C CA . ASP A 1 193 ? 9.853 -1.815 0.300 1.00 96.00 193 ASP A CA 1
ATOM 1571 C C . ASP A 1 193 ? 9.227 -1.150 1.531 1.00 96.00 193 ASP A C 1
ATOM 1573 O O . ASP A 1 193 ? 8.691 -1.839 2.401 1.00 96.00 193 ASP A O 1
ATOM 1577 N N . LYS A 1 194 ? 9.184 0.187 1.575 1.00 95.12 194 LYS A N 1
ATOM 1578 C CA . LYS A 1 194 ? 8.501 0.917 2.656 1.00 95.12 194 LYS A CA 1
ATOM 1579 C C . LYS A 1 194 ? 7.013 0.576 2.738 1.00 95.12 194 LYS A C 1
ATOM 1581 O O . LYS A 1 194 ? 6.469 0.513 3.839 1.00 95.12 194 LYS A O 1
ATOM 1586 N N . GLN A 1 195 ? 6.329 0.361 1.609 1.00 95.94 195 GLN A N 1
ATOM 1587 C CA . GLN A 1 195 ? 4.926 -0.069 1.648 1.00 95.94 195 GLN A CA 1
ATOM 1588 C C . GLN A 1 195 ? 4.795 -1.504 2.173 1.00 95.94 195 GLN A C 1
ATOM 1590 O O . GLN A 1 195 ? 3.904 -1.772 2.977 1.00 95.94 195 GLN A O 1
ATOM 1595 N N . LEU A 1 196 ? 5.692 -2.419 1.786 1.00 97.69 196 LEU A N 1
ATOM 1596 C CA . LEU A 1 196 ? 5.728 -3.779 2.336 1.00 97.69 196 LEU A CA 1
ATOM 1597 C C . LEU A 1 196 ? 5.917 -3.770 3.858 1.00 97.69 196 LEU A C 1
ATOM 1599 O O . LEU A 1 196 ? 5.177 -4.458 4.563 1.00 97.69 196 LEU A O 1
ATOM 1603 N N . GLU A 1 197 ? 6.827 -2.941 4.373 1.00 96.56 197 GLU A N 1
ATOM 1604 C CA . GLU A 1 197 ? 7.024 -2.756 5.815 1.00 96.56 197 GLU A CA 1
ATOM 1605 C C . GLU A 1 197 ? 5.740 -2.290 6.513 1.00 96.56 197 GLU A C 1
ATOM 1607 O O . GLU A 1 197 ? 5.330 -2.893 7.506 1.00 96.56 197 GLU A O 1
ATOM 1612 N N . LYS A 1 198 ? 5.049 -1.280 5.963 1.00 95.25 198 LYS A N 1
ATOM 1613 C CA . LYS A 1 198 ? 3.763 -0.794 6.499 1.00 95.25 198 LYS A CA 1
ATOM 1614 C C . LYS A 1 198 ? 2.666 -1.855 6.502 1.00 95.25 198 LYS A C 1
ATOM 1616 O O . LYS A 1 198 ? 1.799 -1.827 7.368 1.00 95.25 198 LYS A O 1
ATOM 1621 N N . MET A 1 199 ? 2.703 -2.781 5.549 1.00 97.69 199 MET A N 1
ATOM 1622 C CA . MET A 1 199 ? 1.768 -3.901 5.448 1.00 97.69 199 MET A CA 1
ATOM 1623 C C . MET A 1 199 ? 2.176 -5.105 6.309 1.00 97.69 199 MET A C 1
ATOM 1625 O O . MET A 1 199 ? 1.493 -6.132 6.276 1.00 97.69 199 MET A O 1
ATOM 1629 N N . ASN A 1 200 ? 3.275 -5.021 7.068 1.00 97.00 200 ASN A N 1
ATOM 1630 C CA . ASN A 1 200 ? 3.889 -6.157 7.757 1.00 97.00 200 ASN A CA 1
ATOM 1631 C C . ASN A 1 200 ? 4.171 -7.331 6.807 1.00 97.00 200 ASN A C 1
ATOM 1633 O O . ASN A 1 200 ? 3.944 -8.484 7.161 1.00 97.00 200 ASN A O 1
ATOM 1637 N N . ILE A 1 201 ? 4.651 -7.061 5.597 1.00 97.69 201 ILE A N 1
ATOM 1638 C CA . ILE A 1 201 ? 4.992 -8.080 4.603 1.00 97.69 201 ILE A CA 1
ATOM 1639 C C . ILE A 1 201 ? 6.496 -8.041 4.361 1.00 97.69 201 ILE A C 1
ATOM 1641 O O . ILE A 1 201 ? 7.103 -6.980 4.263 1.00 97.69 201 ILE A O 1
ATOM 1645 N N . LYS A 1 202 ? 7.111 -9.214 4.233 1.00 95.62 202 LYS A N 1
ATOM 1646 C CA . LYS A 1 202 ? 8.473 -9.346 3.714 1.00 95.62 202 LYS A CA 1
ATOM 1647 C C . LYS A 1 202 ? 8.538 -10.414 2.636 1.00 95.62 202 LYS A C 1
ATOM 1649 O O . LYS A 1 202 ? 7.819 -11.412 2.695 1.00 95.62 202 LYS A O 1
ATOM 1654 N N . VAL A 1 203 ? 9.463 -10.249 1.697 1.00 94.38 203 VAL A N 1
ATOM 1655 C CA . VAL A 1 203 ? 9.780 -11.280 0.706 1.00 94.38 203 VAL A CA 1
ATOM 1656 C C . VAL A 1 203 ? 10.891 -12.173 1.256 1.00 94.38 203 VAL A C 1
ATOM 1658 O O . VAL A 1 203 ? 11.988 -11.706 1.554 1.00 94.38 203 VAL A O 1
ATOM 1661 N N . SER A 1 204 ? 10.638 -13.474 1.394 1.00 90.19 204 SER A N 1
ATOM 1662 C CA . SER A 1 204 ? 11.634 -14.432 1.886 1.00 90.19 204 SER A CA 1
ATOM 1663 C C . SER A 1 204 ? 11.530 -15.763 1.158 1.00 90.19 204 SER A C 1
ATOM 1665 O O . SER A 1 204 ? 10.442 -16.313 1.017 1.00 90.19 204 SER A O 1
ATOM 1667 N N . ASN A 1 205 ? 12.665 -16.284 0.677 1.00 85.69 205 ASN A N 1
ATOM 1668 C CA . ASN A 1 205 ? 12.741 -17.544 -0.076 1.00 85.69 205 ASN A CA 1
ATOM 1669 C C . ASN A 1 205 ? 11.740 -17.626 -1.245 1.00 85.69 205 ASN A C 1
ATOM 1671 O O . ASN A 1 205 ? 11.216 -18.692 -1.559 1.00 85.69 205 ASN A O 1
ATOM 1675 N N . GLY A 1 206 ? 11.451 -16.482 -1.870 1.00 88.06 206 GLY A N 1
ATOM 1676 C CA . GLY A 1 206 ? 10.493 -16.391 -2.964 1.00 88.06 206 GLY A CA 1
ATOM 1677 C C . GLY A 1 206 ? 9.022 -16.398 -2.541 1.00 88.06 206 GLY A C 1
ATOM 1678 O O . GLY A 1 206 ? 8.184 -16.596 -3.408 1.00 88.06 206 GLY A O 1
ATOM 1679 N N . TYR A 1 207 ? 8.691 -16.199 -1.264 1.00 92.31 207 TYR A N 1
ATOM 1680 C CA . TYR A 1 207 ? 7.319 -16.104 -0.750 1.00 92.31 207 TYR A CA 1
ATOM 1681 C C . TYR A 1 207 ? 7.073 -14.754 -0.078 1.00 92.31 207 TYR A C 1
ATOM 1683 O O . TYR A 1 207 ? 8.011 -14.138 0.435 1.00 92.31 207 TYR A O 1
ATOM 1691 N N . LEU A 1 208 ? 5.808 -14.336 -0.033 1.00 96.06 208 LEU A N 1
ATOM 1692 C CA . LEU A 1 208 ? 5.348 -13.271 0.852 1.00 96.06 208 LEU A CA 1
ATOM 1693 C C . LEU A 1 208 ? 5.110 -13.862 2.240 1.00 96.06 208 LEU A C 1
ATOM 1695 O O . LEU A 1 208 ? 4.462 -14.898 2.378 1.00 96.06 208 LEU A O 1
ATOM 1699 N N . ILE A 1 209 ? 5.678 -13.230 3.260 1.00 95.88 209 ILE A N 1
ATOM 1700 C CA . ILE A 1 209 ? 5.591 -13.666 4.652 1.00 95.88 209 ILE A CA 1
ATOM 1701 C C . ILE A 1 209 ? 5.045 -12.515 5.482 1.00 95.88 209 ILE A C 1
ATOM 1703 O O . ILE A 1 209 ? 5.571 -11.403 5.404 1.00 95.88 209 ILE A O 1
ATOM 1707 N N . ASP A 1 210 ? 4.053 -12.800 6.318 1.00 95.94 210 ASP A N 1
ATOM 1708 C CA . ASP A 1 210 ? 3.608 -11.875 7.350 1.00 95.94 210 ASP A CA 1
ATOM 1709 C C . ASP A 1 210 ? 4.713 -11.720 8.407 1.00 95.94 210 ASP A C 1
ATOM 1711 O O . ASP A 1 210 ? 5.161 -12.678 9.045 1.00 95.94 210 ASP A O 1
ATOM 1715 N N . SER A 1 211 ? 5.200 -10.500 8.584 1.00 94.12 211 SER A N 1
ATOM 1716 C CA . SER A 1 211 ? 6.296 -10.190 9.495 1.00 94.12 211 SER A CA 1
ATOM 1717 C C . SER A 1 211 ? 5.916 -10.358 10.967 1.00 94.12 211 SER A C 1
ATOM 1719 O O . SER A 1 211 ? 6.820 -10.619 11.766 1.00 94.12 211 SER A O 1
ATOM 1721 N N . LYS A 1 212 ? 4.632 -10.271 11.337 1.00 91.81 212 LYS A N 1
ATOM 1722 C CA . LYS A 1 212 ? 4.138 -10.461 12.709 1.00 91.81 212 LYS A CA 1
ATOM 1723 C C . LYS A 1 212 ? 3.921 -11.947 13.000 1.00 91.81 212 LYS A C 1
ATOM 1725 O O . LYS A 1 212 ? 4.534 -12.476 13.924 1.00 91.81 212 LYS A O 1
ATOM 1730 N N . THR A 1 213 ? 3.132 -12.641 12.182 1.00 91.75 213 THR A N 1
ATOM 1731 C CA . THR A 1 213 ? 2.730 -14.041 12.432 1.00 91.75 213 THR A CA 1
ATOM 1732 C C . THR A 1 213 ? 3.720 -15.074 11.894 1.00 91.75 213 THR A C 1
ATOM 1734 O O . THR A 1 213 ? 3.653 -16.247 12.259 1.00 91.75 213 THR A O 1
ATOM 1737 N N . LYS A 1 214 ? 4.654 -14.654 11.030 1.00 93.19 214 LYS A N 1
ATOM 1738 C CA . LYS A 1 214 ? 5.599 -15.514 10.291 1.00 93.19 214 LYS A CA 1
ATOM 1739 C C . LYS A 1 214 ? 4.924 -16.511 9.342 1.00 93.19 214 LYS A C 1
ATOM 1741 O O . LYS A 1 214 ? 5.600 -17.404 8.828 1.00 93.19 214 LYS A O 1
ATOM 1746 N N . GLN A 1 215 ? 3.626 -16.358 9.089 1.00 94.44 215 GLN A N 1
ATOM 1747 C CA . GLN A 1 215 ? 2.876 -17.197 8.158 1.00 94.44 215 GLN A CA 1
ATOM 1748 C C . GLN A 1 215 ? 3.132 -16.770 6.715 1.00 94.44 215 GLN A C 1
ATOM 1750 O O . GLN A 1 215 ? 3.449 -15.609 6.440 1.00 94.44 215 GLN A O 1
ATOM 1755 N N . ARG A 1 216 ? 3.005 -17.717 5.783 1.00 94.69 216 ARG A N 1
ATOM 1756 C CA . ARG A 1 216 ? 3.016 -17.382 4.358 1.00 94.69 216 ARG A CA 1
ATOM 1757 C C . ARG A 1 216 ? 1.728 -16.655 4.014 1.00 94.69 216 ARG A C 1
ATOM 1759 O O . ARG A 1 216 ? 0.674 -17.016 4.521 1.00 94.69 216 ARG A O 1
ATOM 1766 N N . LEU A 1 217 ? 1.826 -15.664 3.144 1.00 95.94 217 LEU A N 1
ATOM 1767 C CA . LEU A 1 217 ? 0.687 -14.970 2.566 1.00 95.94 217 LEU A CA 1
ATOM 1768 C C . LEU A 1 217 ? 0.598 -15.325 1.088 1.00 95.94 217 LEU A C 1
ATOM 1770 O O . LEU A 1 217 ? 1.627 -15.448 0.416 1.00 95.94 217 LEU A O 1
ATOM 1774 N N . THR A 1 218 ? -0.623 -15.441 0.588 1.00 96.31 218 THR A N 1
ATOM 1775 C CA . THR A 1 218 ? -0.894 -15.446 -0.847 1.00 96.31 218 THR A CA 1
ATOM 1776 C C . THR A 1 218 ? -2.077 -14.539 -1.150 1.00 96.31 218 THR A C 1
ATOM 1778 O O . THR A 1 218 ? -3.079 -14.558 -0.442 1.00 96.31 218 THR A O 1
ATOM 1781 N N . PHE A 1 219 ? -1.924 -13.720 -2.183 1.00 96.56 219 PHE A N 1
ATOM 1782 C CA . PHE A 1 219 ? -2.925 -12.803 -2.730 1.00 96.56 219 PHE A CA 1
ATOM 1783 C C . PHE A 1 219 ? -3.453 -13.307 -4.079 1.00 96.56 219 PHE A C 1
ATOM 1785 O O . PHE A 1 219 ? -4.377 -12.737 -4.656 1.00 96.56 219 PHE A O 1
ATOM 1792 N N . LEU A 1 220 ? -2.849 -14.370 -4.614 1.00 94.56 220 LEU A N 1
ATOM 1793 C CA . LEU A 1 220 ? -3.323 -15.037 -5.816 1.00 94.56 220 LEU A CA 1
ATOM 1794 C C . LEU A 1 220 ? -4.562 -15.849 -5.480 1.00 94.56 220 LEU A C 1
ATOM 1796 O O . LEU A 1 220 ? -4.538 -16.634 -4.540 1.00 94.56 220 LEU A O 1
ATOM 1800 N N . GLU A 1 221 ? -5.616 -15.727 -6.281 1.00 84.25 221 GLU A N 1
ATOM 1801 C CA . GLU A 1 221 ? -6.776 -16.608 -6.164 1.00 84.25 221 GLU A CA 1
ATOM 1802 C C . GLU A 1 221 ? -6.341 -18.077 -6.213 1.00 84.25 221 GLU A C 1
ATOM 1804 O O . GLU A 1 221 ? -5.534 -18.480 -7.064 1.00 84.25 221 GLU A O 1
ATOM 1809 N N . GLU A 1 222 ? -6.889 -18.893 -5.311 1.00 60.66 222 GLU A N 1
ATOM 1810 C CA . GLU A 1 222 ? -6.820 -20.333 -5.488 1.00 60.66 222 GLU A CA 1
ATOM 1811 C C . GLU A 1 222 ? -7.535 -20.644 -6.798 1.00 60.66 222 GLU A C 1
ATOM 1813 O O . GLU A 1 222 ? -8.756 -20.529 -6.912 1.00 60.66 222 GLU A O 1
ATOM 1818 N N . LYS A 1 223 ? -6.781 -21.060 -7.821 1.00 51.62 223 LYS A N 1
ATOM 1819 C CA . LYS A 1 223 ? -7.416 -21.836 -8.878 1.00 51.62 223 LYS A CA 1
ATOM 1820 C C . LYS A 1 223 ? -8.067 -23.007 -8.160 1.00 51.62 223 LYS A C 1
ATOM 1822 O O . LYS A 1 223 ? -7.343 -23.845 -7.623 1.00 51.62 223 LYS A O 1
ATOM 1827 N N . LYS A 1 224 ? -9.398 -23.082 -8.192 1.00 39.00 224 LYS A N 1
ATOM 1828 C CA . LYS A 1 224 ? -10.099 -24.355 -8.066 1.00 39.00 224 LYS A CA 1
ATOM 1829 C C . LYS A 1 224 ? -9.460 -25.299 -9.081 1.00 39.00 224 LYS A C 1
ATOM 1831 O O . LYS A 1 224 ? -9.801 -25.298 -10.259 1.00 39.00 224 LYS A O 1
ATOM 1836 N N . LEU A 1 225 ? -8.480 -26.076 -8.641 1.00 37.56 225 LEU A N 1
ATOM 1837 C CA . LEU A 1 225 ? -8.072 -27.306 -9.294 1.00 37.56 225 LEU A CA 1
ATOM 1838 C C . LEU A 1 225 ? -9.155 -28.336 -8.953 1.00 37.56 225 LEU A C 1
ATOM 1840 O O . LEU A 1 225 ? -8.905 -29.326 -8.279 1.00 37.56 225 LEU A O 1
ATOM 1844 N N . GLU A 1 226 ? -10.388 -28.057 -9.373 1.00 35.59 226 GLU A N 1
ATOM 1845 C CA . GLU A 1 226 ? -11.458 -29.040 -9.416 1.00 35.59 226 GLU A CA 1
ATOM 1846 C C . GLU A 1 226 ? -11.343 -29.736 -10.774 1.00 35.59 226 GLU A C 1
ATOM 1848 O O . GLU A 1 226 ? -11.611 -29.157 -11.823 1.00 35.59 226 GLU A O 1
ATOM 1853 N N . ALA A 1 227 ? -10.829 -30.963 -10.715 1.00 37.00 227 ALA A N 1
ATOM 1854 C CA . ALA A 1 227 ? -11.166 -32.081 -11.585 1.00 37.00 227 ALA A CA 1
ATOM 1855 C C . ALA A 1 227 ? -11.344 -31.781 -13.090 1.00 37.00 227 ALA A C 1
ATOM 1857 O O . ALA A 1 227 ? -12.453 -31.699 -13.603 1.00 37.00 227 ALA A O 1
ATOM 1858 N N . VAL A 1 228 ? -10.238 -31.834 -13.837 1.00 35.44 228 VAL A N 1
ATOM 1859 C CA . VAL A 1 228 ? -10.252 -32.613 -15.089 1.00 35.44 228 VAL A CA 1
ATOM 1860 C C . VAL A 1 228 ? -9.728 -34.002 -14.731 1.00 35.44 228 VAL A C 1
ATOM 1862 O O . VAL A 1 228 ? -8.614 -34.388 -15.069 1.00 35.44 228 VAL A O 1
ATOM 1865 N N . GLY A 1 229 ? -10.505 -34.692 -13.902 1.00 38.09 229 GLY A N 1
ATOM 1866 C CA . GLY A 1 229 ? -10.418 -36.124 -13.691 1.00 38.09 229 GLY A CA 1
ATOM 1867 C C . GLY A 1 229 ? -11.682 -36.718 -14.291 1.00 38.09 229 GLY A C 1
ATOM 1868 O O . GLY A 1 229 ? -12.764 -36.425 -13.801 1.00 38.09 229 GLY A O 1
ATOM 1869 N N . GLU A 1 230 ? -11.496 -37.473 -15.372 1.00 39.38 230 GLU A N 1
ATOM 1870 C CA . GLU A 1 230 ? -12.345 -38.587 -15.805 1.00 39.38 230 GLU A CA 1
ATOM 1871 C C . GLU A 1 230 ? -13.858 -38.330 -15.899 1.00 39.38 230 GLU A C 1
ATOM 1873 O O . GLU A 1 230 ? -14.561 -38.543 -14.925 1.00 39.38 230 GLU A O 1
ATOM 1878 N N . VAL A 1 231 ? -14.365 -38.011 -17.099 1.00 36.53 231 VAL A N 1
ATOM 1879 C CA . VAL A 1 231 ? -15.423 -38.799 -17.775 1.00 36.53 231 VAL A CA 1
ATOM 1880 C C . VAL A 1 231 ? -15.360 -38.495 -19.279 1.00 36.53 231 VAL A C 1
ATOM 1882 O O . VAL A 1 231 ? -15.475 -37.333 -19.674 1.00 36.53 231 VAL A O 1
ATOM 1885 N N . GLY A 1 232 ? -15.204 -39.532 -20.105 1.00 35.81 232 GLY A N 1
ATOM 1886 C CA . GLY A 1 232 ? -15.304 -39.476 -21.565 1.00 35.81 232 GLY A CA 1
ATOM 1887 C C . GLY A 1 232 ? -14.467 -40.541 -22.242 1.00 35.81 232 GLY A C 1
ATOM 1888 O O . GLY A 1 232 ? -13.458 -40.148 -22.862 1.00 35.81 232 GLY A O 1
#

Foldseek 3Di:
DQQEDEDELVVLLVVLVVVLVVDPPDPLSVLLSVCLNVLFALLVNCVVSVFDPPSVPSLVRVLVVVCVVCVPPPVDDPCSSLVNQLSSLCNNCLQLQQQLLVQLVVVCVVCVDDQDQSLVSSLVRNCVVQQQAQPVSNCSNPPPVNLQVQADDPPDVVVVVVLVCCSVPPSHGCNVCSVVSNCDDPNVSVVVVVSCVSNCWDGGSSFIARVPVRHTYDSDDPDPPPDPDDDD

Sequence (232 aa):
MDNTTHVTVNSLVDELSDYARLDTSSKLYEGIISDFIDGVGLPDICERHTLNKNIQLAERTIRGKLKEIFKDNTLVDADVINNIMVTYFRLLFFQMLVEGEKELVKFRKNNRIVRLTGRSSFIEGAERYLGNLPYGLLVHLIPQNYLFSYYVQGSNATKFVNMMTRVENRGIRYKDFGKELGFWGETLDDYIDKQLEKMNIKVSNGYLIDSKTKQRLTFLEEKKLEAVGEVG